Protein AF-A0A6B9Z1Z1-F1 (afdb_monomer_lite)

Foldseek 3Di:
DLPCPPPLLQADADDDLVNVCVVPNDDDLLVSLLVCQLRSNNVVSLVSCVVDDPQVLVVLVCVCPVQVLCDPVSDPDPSSNRSNVSSVSSSVVVVVVLVVVLVVLVPDPVSVVVLVVVVVCVVVPQFAWEAEPNFIWGDDVVQQWTAGPVGRVDIDHVVPFDAPPRNFWTKFKAQQVVRDTDDQDLLDQDDDPRIWIWTFGHPLQRPVPVVCVVVVHDSVVSCSNHGHDRHHYTDTGHPVPPCVVVSNVVSVVVVVVVVVVCVVPPPPDD

Radius of gyration: 24.94 Å; chains: 1; bounding box: 62×68×60 Å

Sequence (270 aa):
MDPSKQPAFKSTGTITEKELNDLYGPMFPVELVLKFAEHKNFDAARESLKTWNEHEVNQADNMLFHNNRLSPQSHNSWEAYIANMFLKVLIDEYEQHKQEKIRVRMEDPVQQQKAEELLKIRQSGKLPHIDLAGTDFTVDWRLRQMRETEQPWKNISFEDFEMDDYGDSYLCFFNTQTHELYMPPEDLMELPEDIVVLEIPNELKLDPIAVAREYGSDLSELLREYPITEDLSAKVTPLSESGLPTLIENNIKNRGDQQEYELRNPIRGR

Secondary structure (DSSP, 8-state):
--GGG-GGG-------HHHHHHHH-S--HHHHHHHHHHTT-HHHHHHHHTT--HHHHHHHHHHHHHTTTTSGGG-SSHHHHHHHHHHHHHHHHHHHHHHHHHHHHHH-HHHHHHHHHHHHHHHTTPPPEEEETTEEEEEEGGGTEEEESS-TTSEEEGGGSEEPTTSSEEEEEEETTTTEEE---TT--SPPTTEEEEEEEPHHHH-HHHHHHHHT--HHHHHHHS---S-EE-EEEEGGGSSHHHHHHHHHHHHHHHHHHHHHS-----

pLDDT: mean 90.15, std 8.6, range [42.97, 97.94]

Structure (mmCIF, N/CA/C/O backbone):
data_AF-A0A6B9Z1Z1-F1
#
_entry.id   AF-A0A6B9Z1Z1-F1
#
loop_
_atom_site.group_PDB
_atom_site.id
_atom_site.type_symbol
_atom_site.label_atom_id
_atom_site.label_alt_id
_atom_site.label_comp_id
_atom_site.label_asym_id
_atom_site.label_entity_id
_atom_site.label_seq_id
_atom_site.pdbx_PDB_ins_code
_atom_site.Cartn_x
_atom_site.Cartn_y
_atom_site.Cartn_z
_atom_site.occupancy
_atom_site.B_iso_or_equiv
_atom_site.auth_seq_id
_atom_site.auth_comp_id
_atom_site.auth_asym_id
_atom_site.auth_atom_id
_atom_site.pdbx_PDB_model_num
ATOM 1 N N . MET A 1 1 ? 20.976 -20.678 -12.778 1.00 45.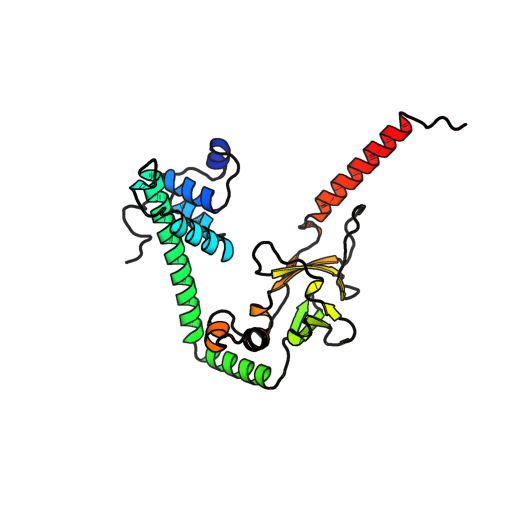12 1 MET A N 1
ATOM 2 C CA . MET A 1 1 ? 21.672 -19.593 -13.503 1.00 45.12 1 MET A CA 1
ATOM 3 C C . MET A 1 1 ? 20.848 -18.349 -13.290 1.00 45.12 1 MET A C 1
ATOM 5 O O . MET A 1 1 ? 19.650 -18.436 -13.493 1.00 45.12 1 MET A O 1
ATOM 9 N N . ASP A 1 2 ? 21.468 -17.262 -12.849 1.00 53.97 2 ASP A N 1
ATOM 10 C CA . ASP A 1 2 ? 20.833 -15.948 -12.713 1.00 53.97 2 ASP A CA 1
ATOM 11 C C . ASP A 1 2 ? 20.461 -15.441 -14.124 1.00 53.97 2 ASP A C 1
ATOM 13 O O . ASP A 1 2 ? 21.377 -15.168 -14.911 1.00 53.97 2 ASP A O 1
ATOM 17 N N . PRO A 1 3 ? 19.171 -15.417 -14.512 1.00 52.31 3 PRO A N 1
ATOM 18 C CA . PRO A 1 3 ? 18.764 -15.065 -15.874 1.00 52.31 3 PRO A CA 1
ATOM 19 C C . PRO A 1 3 ? 19.147 -13.616 -16.224 1.00 52.31 3 PRO A C 1
ATOM 21 O O . PRO A 1 3 ? 19.508 -13.323 -17.364 1.00 52.31 3 PRO A O 1
ATOM 24 N N . SER A 1 4 ? 19.228 -12.759 -15.209 1.00 49.69 4 SER A N 1
ATOM 25 C CA . SER A 1 4 ? 19.731 -11.386 -15.221 1.00 49.69 4 SER A CA 1
ATOM 26 C C . SER A 1 4 ? 21.202 -11.234 -15.633 1.00 49.69 4 SER A C 1
ATOM 28 O O . SER A 1 4 ? 21.632 -10.148 -16.021 1.00 49.69 4 SER A O 1
ATOM 30 N N . LYS A 1 5 ? 21.987 -12.319 -15.570 1.00 57.66 5 LYS A N 1
ATOM 31 C CA . LYS A 1 5 ? 23.403 -12.368 -15.978 1.00 57.66 5 LYS A CA 1
ATOM 32 C C . LYS A 1 5 ? 23.607 -12.981 -17.359 1.00 57.66 5 LYS A C 1
ATOM 34 O O . LYS A 1 5 ? 24.745 -13.271 -17.741 1.00 57.66 5 LYS A O 1
ATOM 39 N N . GLN A 1 6 ? 22.534 -13.197 -18.121 1.00 69.44 6 GLN A N 1
ATOM 40 C CA . GLN A 1 6 ? 22.674 -13.623 -19.506 1.00 69.44 6 GLN A CA 1
ATOM 41 C C . GLN A 1 6 ? 23.413 -12.540 -20.311 1.00 69.44 6 GLN A C 1
ATOM 43 O O . GLN A 1 6 ? 23.035 -11.369 -20.253 1.00 69.44 6 GLN A O 1
ATOM 48 N N . PRO A 1 7 ? 24.434 -12.902 -21.115 1.00 70.25 7 PRO A N 1
ATOM 49 C CA . PRO A 1 7 ? 25.185 -11.939 -21.926 1.00 70.25 7 PRO A CA 1
ATOM 50 C C . PRO A 1 7 ? 24.307 -11.085 -22.854 1.00 70.25 7 PRO A C 1
ATOM 52 O O . PRO A 1 7 ? 24.709 -9.990 -23.240 1.00 70.25 7 PRO A O 1
ATOM 55 N N . ALA A 1 8 ? 23.118 -11.588 -23.202 1.00 73.62 8 ALA A N 1
ATOM 56 C CA . ALA A 1 8 ? 22.135 -10.918 -24.044 1.00 73.62 8 ALA A CA 1
ATOM 57 C C . ALA A 1 8 ? 21.504 -9.663 -23.405 1.00 73.62 8 ALA A C 1
ATOM 59 O O . ALA A 1 8 ? 21.007 -8.819 -24.144 1.00 73.62 8 ALA A O 1
ATOM 60 N N . PHE A 1 9 ? 21.560 -9.508 -22.076 1.00 84.31 9 PHE A N 1
ATOM 61 C CA . PHE A 1 9 ? 20.931 -8.397 -21.340 1.00 84.31 9 PHE A CA 1
ATOM 62 C C . PHE A 1 9 ? 21.942 -7.405 -20.761 1.00 84.31 9 PHE A C 1
ATOM 64 O O . PHE A 1 9 ? 21.686 -6.729 -19.768 1.00 84.31 9 PHE A O 1
ATOM 71 N N . LYS A 1 10 ? 23.127 -7.312 -21.369 1.00 85.88 10 LYS A N 1
ATOM 72 C CA . LYS A 1 10 ? 24.113 -6.309 -20.974 1.00 85.88 10 LYS A CA 1
ATOM 73 C C . LYS A 1 10 ? 23.680 -4.929 -21.466 1.00 85.88 10 LYS A C 1
ATOM 75 O O . LYS A 1 10 ? 23.538 -4.724 -22.671 1.00 85.88 10 LYS A O 1
ATOM 80 N N . SER A 1 11 ? 23.550 -3.983 -20.541 1.00 89.31 11 SER A N 1
ATOM 81 C CA . SER A 1 11 ? 23.241 -2.591 -20.862 1.00 89.31 11 SER A CA 1
ATOM 82 C C . SER A 1 11 ? 24.318 -1.963 -21.743 1.00 89.31 11 SER A C 1
ATOM 84 O O . SER A 1 11 ? 25.516 -2.019 -21.450 1.00 89.31 11 SER A O 1
ATOM 86 N N . THR A 1 12 ? 23.877 -1.373 -22.849 1.00 91.56 12 THR A N 1
ATOM 87 C CA . THR A 1 12 ? 24.712 -0.585 -23.768 1.00 91.56 12 THR A CA 1
ATOM 88 C C . THR A 1 12 ? 24.107 0.779 -24.085 1.00 91.56 12 THR A C 1
ATOM 90 O O . THR A 1 12 ? 24.813 1.644 -24.594 1.00 91.56 12 THR A O 1
ATOM 93 N N . GLY A 1 13 ? 22.810 0.958 -23.830 1.00 89.81 13 GLY A N 1
ATOM 94 C CA . GLY A 1 13 ? 22.122 2.238 -23.943 1.00 89.81 13 GLY A CA 1
ATOM 95 C C . GLY A 1 13 ? 22.196 3.037 -22.647 1.00 89.81 13 GLY A C 1
ATOM 96 O O . GLY A 1 13 ? 22.399 2.478 -21.572 1.00 89.81 13 GLY A O 1
ATOM 97 N N . THR A 1 14 ? 22.011 4.349 -22.760 1.00 94.81 14 THR A N 1
ATOM 98 C CA . THR A 1 14 ? 22.039 5.294 -21.630 1.00 94.81 14 THR A CA 1
ATOM 99 C C . THR A 1 14 ? 20.855 6.259 -21.653 1.00 94.81 14 THR A C 1
ATOM 101 O O . THR A 1 14 ? 20.925 7.316 -21.034 1.00 94.81 14 THR A O 1
ATOM 104 N N . ILE A 1 15 ? 19.799 5.933 -22.408 1.00 95.44 15 ILE A N 1
ATOM 105 C CA . ILE A 1 15 ? 18.616 6.790 -22.527 1.00 95.44 15 ILE A CA 1
ATOM 106 C C . ILE A 1 15 ? 17.937 6.949 -21.166 1.00 95.44 15 ILE A C 1
ATOM 108 O O . ILE A 1 15 ? 17.880 5.994 -20.388 1.00 95.44 15 ILE A O 1
ATOM 112 N N . THR A 1 16 ? 17.443 8.147 -20.887 1.00 96.25 16 THR A N 1
ATOM 113 C CA . THR A 1 16 ? 16.756 8.503 -19.641 1.00 96.25 16 THR A CA 1
ATOM 114 C C . THR A 1 16 ? 15.237 8.462 -19.801 1.00 96.25 16 THR A C 1
ATOM 116 O O . THR A 1 16 ? 14.716 8.540 -20.912 1.00 96.25 16 THR A O 1
ATOM 119 N N . GLU A 1 17 ? 14.506 8.386 -18.685 1.00 94.44 17 GLU A N 1
ATOM 120 C CA . GLU A 1 17 ? 13.034 8.436 -18.690 1.00 94.44 17 GLU A CA 1
ATOM 121 C C . GLU A 1 17 ? 12.507 9.710 -19.356 1.00 94.44 17 GLU A C 1
ATOM 123 O O . GLU A 1 17 ? 11.594 9.654 -20.174 1.00 94.44 17 GLU A O 1
ATOM 128 N N . LYS A 1 18 ? 13.127 10.860 -19.065 1.00 95.62 18 LYS A N 1
ATOM 129 C CA . LYS A 1 18 ? 12.750 12.137 -19.674 1.00 95.62 18 LYS A CA 1
ATOM 130 C C . LYS A 1 18 ? 12.877 12.093 -21.196 1.00 95.62 18 LYS A C 1
ATOM 132 O O . LYS A 1 18 ? 11.954 12.495 -21.890 1.00 95.62 18 LYS A O 1
ATOM 137 N N . GLU A 1 19 ? 13.995 11.584 -21.707 1.00 96.06 19 GLU A N 1
ATOM 138 C CA . GLU A 1 19 ? 14.205 11.460 -23.153 1.00 96.06 19 GLU A CA 1
ATOM 139 C C . GLU A 1 19 ? 13.205 10.490 -23.790 1.00 96.06 19 GLU A C 1
ATOM 141 O O . GLU A 1 19 ? 12.736 10.738 -24.898 1.00 96.06 19 GLU A O 1
ATOM 146 N N . LEU A 1 20 ? 12.838 9.406 -23.098 1.00 96.00 20 LEU A N 1
ATOM 147 C CA . LEU A 1 20 ? 11.783 8.509 -23.568 1.00 96.00 20 LEU A CA 1
ATOM 148 C C . LEU A 1 20 ? 10.419 9.208 -23.602 1.00 96.00 20 LEU A C 1
ATOM 150 O O . LEU A 1 20 ? 9.719 9.095 -24.605 1.00 96.00 20 LEU A O 1
ATOM 154 N N . ASN A 1 21 ? 10.065 9.962 -22.562 1.00 94.94 21 ASN A N 1
ATOM 155 C CA . ASN A 1 21 ? 8.815 10.721 -22.517 1.00 94.94 21 ASN A CA 1
ATOM 156 C C . ASN A 1 21 ? 8.766 11.809 -23.602 1.00 94.94 21 ASN A C 1
ATOM 158 O O . ASN A 1 21 ? 7.725 12.009 -24.223 1.00 94.94 21 ASN A O 1
ATOM 162 N N . ASP A 1 22 ? 9.892 12.465 -23.894 1.00 95.88 22 ASP A N 1
ATOM 163 C CA . ASP A 1 22 ? 9.996 13.440 -24.985 1.00 95.88 22 ASP A CA 1
ATOM 164 C C . ASP A 1 22 ? 9.810 12.778 -26.371 1.00 95.88 22 ASP A C 1
ATOM 166 O O . ASP A 1 22 ? 9.279 13.402 -27.293 1.00 95.88 22 ASP A O 1
ATOM 170 N N . LEU A 1 23 ? 10.227 11.515 -26.536 1.00 95.94 23 LEU A N 1
ATOM 171 C CA . LEU A 1 23 ? 10.140 10.773 -27.802 1.00 95.94 23 LEU A CA 1
ATOM 172 C C . LEU A 1 23 ? 8.795 10.071 -28.026 1.00 95.94 23 LEU A C 1
ATOM 174 O O . LEU A 1 23 ? 8.333 9.993 -29.166 1.00 95.94 23 LEU A O 1
ATOM 178 N N . TYR A 1 24 ? 8.199 9.520 -26.970 1.00 94.94 24 TYR A N 1
ATOM 179 C CA . TYR A 1 24 ? 7.037 8.628 -27.057 1.00 94.94 24 TYR A CA 1
ATOM 180 C C . TYR A 1 24 ? 5.792 9.171 -26.348 1.00 94.94 24 TYR A C 1
ATOM 182 O O . TYR A 1 24 ? 4.712 8.609 -26.514 1.00 94.94 24 TYR A O 1
ATOM 190 N N . GLY A 1 25 ? 5.918 10.284 -25.622 1.00 94.62 25 GLY A N 1
ATOM 191 C CA . GLY A 1 25 ? 4.882 10.793 -24.732 1.00 94.62 25 GLY A CA 1
ATOM 192 C C . GLY A 1 25 ? 4.911 10.117 -23.356 1.00 94.62 25 GLY A C 1
ATOM 193 O O . GLY A 1 25 ? 5.754 9.254 -23.110 1.00 94.62 25 GLY A O 1
ATOM 194 N N . PRO A 1 26 ? 4.007 10.517 -22.444 1.00 91.50 26 PRO A N 1
ATOM 195 C CA . PRO A 1 26 ? 3.861 9.862 -21.150 1.00 91.50 26 PRO A CA 1
ATOM 196 C C . PRO A 1 26 ? 3.453 8.399 -21.344 1.00 91.50 26 PRO A C 1
ATOM 198 O O . PRO A 1 26 ? 2.588 8.095 -22.166 1.00 91.50 26 PRO A O 1
ATOM 201 N N . MET A 1 27 ? 4.079 7.509 -20.582 1.00 92.81 27 MET A N 1
ATOM 202 C CA . MET A 1 27 ? 3.921 6.060 -20.704 1.00 92.81 27 MET A CA 1
ATOM 203 C C . MET A 1 27 ? 3.495 5.440 -19.382 1.00 92.81 27 MET A C 1
ATOM 205 O O . MET A 1 27 ? 3.828 5.946 -18.309 1.00 92.81 27 MET A O 1
ATOM 209 N N . PHE A 1 28 ? 2.811 4.302 -19.464 1.00 89.81 28 PHE A N 1
ATOM 210 C CA . PHE A 1 28 ? 2.551 3.478 -18.289 1.00 89.81 28 PHE A CA 1
ATOM 211 C C . PHE A 1 28 ? 3.835 2.775 -17.812 1.00 89.81 28 PHE A C 1
ATOM 213 O O . PHE A 1 28 ? 4.754 2.560 -18.611 1.00 89.81 28 PHE A O 1
ATOM 220 N N . PRO A 1 29 ? 3.906 2.341 -16.540 1.00 92.00 29 PRO A N 1
ATOM 221 C CA . PRO A 1 29 ? 5.103 1.710 -15.978 1.00 92.00 29 PRO A CA 1
ATOM 222 C C . PRO A 1 29 ? 5.641 0.541 -16.820 1.00 92.00 29 PRO A C 1
ATOM 224 O O . PRO A 1 29 ? 6.833 0.493 -17.133 1.00 92.00 29 PRO A O 1
ATOM 227 N N . VAL A 1 30 ? 4.763 -0.360 -17.282 1.00 93.00 30 VAL A N 1
ATOM 228 C CA . VAL A 1 30 ? 5.144 -1.501 -18.139 1.00 93.00 30 VAL A CA 1
ATOM 229 C C . VAL A 1 30 ? 5.750 -1.075 -19.474 1.00 93.00 30 VAL A C 1
ATOM 231 O O . VAL A 1 30 ? 6.722 -1.671 -19.942 1.00 93.00 30 VAL A O 1
ATOM 234 N N . GLU A 1 31 ? 5.213 -0.021 -20.082 1.00 93.00 31 GLU A N 1
ATOM 235 C CA . GLU A 1 31 ? 5.712 0.514 -21.345 1.00 93.00 31 GLU A CA 1
ATOM 236 C C . GLU A 1 31 ? 7.086 1.150 -21.151 1.00 93.00 31 GLU A C 1
ATOM 238 O O . GLU A 1 31 ? 7.980 0.924 -21.967 1.00 93.00 31 GLU A O 1
ATOM 243 N N . LEU A 1 32 ? 7.286 1.866 -20.043 1.00 94.81 32 LEU A N 1
ATOM 244 C CA . LEU A 1 32 ? 8.562 2.483 -19.706 1.00 94.81 32 LEU A CA 1
ATOM 245 C C . LEU A 1 32 ? 9.682 1.438 -19.573 1.00 94.81 32 LEU A C 1
ATOM 247 O O . LEU A 1 32 ? 10.737 1.582 -20.198 1.00 94.81 32 LEU A O 1
ATOM 251 N N . VAL A 1 33 ? 9.439 0.342 -18.843 1.00 95.81 33 VAL A N 1
ATOM 252 C CA . VAL A 1 33 ? 10.401 -0.772 -18.711 1.00 95.81 33 VAL A CA 1
ATOM 253 C C . VAL A 1 33 ? 10.725 -1.389 -20.073 1.00 95.81 33 VAL A C 1
ATOM 255 O O . VAL A 1 33 ? 11.899 -1.592 -20.402 1.00 95.81 33 VAL A O 1
ATOM 258 N N . LEU A 1 34 ? 9.705 -1.644 -20.901 1.00 94.88 34 LEU A N 1
ATOM 259 C CA . LEU A 1 34 ? 9.903 -2.178 -22.249 1.00 94.88 34 LEU A CA 1
ATOM 260 C C . LEU A 1 34 ? 10.719 -1.221 -23.125 1.00 94.88 34 LEU A C 1
ATOM 262 O O . LEU A 1 34 ? 11.621 -1.671 -23.831 1.00 94.88 34 LEU A O 1
ATOM 266 N N . LYS A 1 35 ? 10.467 0.091 -23.062 1.00 95.94 35 LYS A N 1
ATOM 267 C CA . LYS A 1 35 ? 11.207 1.081 -23.856 1.00 95.94 35 LYS A CA 1
ATOM 268 C C . LYS A 1 35 ? 12.652 1.229 -23.422 1.00 95.94 35 LYS A C 1
ATOM 270 O O . LYS A 1 35 ? 13.528 1.268 -24.287 1.00 95.94 35 LYS A O 1
ATOM 275 N N . PHE A 1 36 ? 12.942 1.211 -22.126 1.00 96.75 36 PHE A N 1
ATOM 276 C CA . PHE A 1 36 ? 14.327 1.131 -21.671 1.00 96.75 36 PHE A CA 1
ATOM 277 C C . PHE A 1 36 ? 15.047 -0.097 -22.248 1.00 96.75 36 PHE A C 1
ATOM 279 O O . PHE A 1 36 ? 16.158 0.028 -22.771 1.00 96.75 36 PHE A O 1
ATOM 286 N N . ALA A 1 37 ? 14.400 -1.265 -22.225 1.00 94.75 37 ALA A N 1
ATOM 287 C CA . ALA A 1 37 ? 14.973 -2.501 -22.750 1.00 94.75 37 ALA A CA 1
ATOM 288 C C . ALA A 1 37 ? 15.131 -2.496 -24.287 1.00 94.75 37 ALA A C 1
ATOM 290 O O . ALA A 1 37 ? 16.170 -2.931 -24.788 1.00 94.75 37 ALA A O 1
ATOM 291 N N . GLU A 1 38 ? 14.174 -1.947 -25.045 1.00 94.31 38 GLU A N 1
ATOM 292 C CA . GLU A 1 38 ? 14.282 -1.761 -26.506 1.00 94.31 38 GLU A CA 1
ATOM 293 C C . GLU A 1 38 ? 15.490 -0.884 -26.880 1.00 94.31 38 GLU A C 1
ATOM 295 O O . GLU A 1 38 ? 16.206 -1.171 -27.843 1.00 94.31 38 GLU A O 1
ATOM 300 N N . HIS A 1 39 ? 15.772 0.142 -26.072 1.00 95.12 39 HIS A N 1
ATOM 301 C CA . HIS A 1 39 ? 16.953 1.005 -26.200 1.00 95.12 39 HIS A CA 1
ATOM 302 C C . HIS A 1 39 ? 18.222 0.414 -25.563 1.00 95.12 39 HIS A C 1
ATOM 304 O O . HIS A 1 39 ? 19.243 1.096 -25.452 1.00 95.12 39 HIS A O 1
ATOM 310 N N . LYS A 1 40 ? 18.197 -0.868 -25.174 1.00 94.25 40 LYS A N 1
ATOM 311 C CA . LYS A 1 40 ? 19.316 -1.611 -24.564 1.00 94.25 40 LYS A CA 1
ATOM 312 C C . LYS A 1 40 ? 19.835 -0.984 -23.267 1.00 94.25 40 LYS A C 1
ATOM 314 O O . LYS A 1 40 ? 21.011 -1.155 -22.934 1.00 94.25 40 LYS A O 1
ATOM 319 N N . ASN A 1 41 ? 18.992 -0.249 -22.548 1.00 95.62 41 ASN A N 1
ATOM 320 C CA . ASN A 1 41 ? 19.260 0.245 -21.201 1.00 95.62 41 ASN A CA 1
ATOM 321 C C . ASN A 1 41 ? 18.568 -0.671 -20.173 1.00 95.62 41 ASN A C 1
ATOM 323 O O . ASN A 1 41 ? 17.585 -0.303 -19.534 1.00 95.62 41 ASN A O 1
ATOM 327 N N . PHE A 1 42 ? 19.057 -1.907 -20.060 1.00 94.31 42 PHE A N 1
ATOM 328 C CA . PHE A 1 42 ? 18.469 -2.939 -19.199 1.00 94.31 42 PHE A CA 1
ATOM 329 C C . PHE A 1 42 ? 18.612 -2.623 -17.700 1.00 94.31 42 PHE A C 1
ATOM 331 O O . PHE A 1 42 ? 17.801 -3.078 -16.894 1.00 94.31 42 PHE A O 1
ATOM 338 N N . ASP A 1 43 ? 19.606 -1.815 -17.327 1.00 94.00 43 ASP A N 1
ATOM 339 C CA . ASP A 1 43 ? 19.831 -1.379 -15.949 1.00 94.00 43 ASP A CA 1
ATOM 340 C C . ASP A 1 43 ? 18.712 -0.422 -15.524 1.00 94.00 43 ASP A C 1
ATOM 342 O O . ASP A 1 43 ? 18.068 -0.655 -14.505 1.00 94.00 43 ASP A O 1
ATOM 346 N N . ALA A 1 44 ? 18.400 0.590 -16.345 1.00 94.62 44 ALA A N 1
ATOM 347 C CA . ALA A 1 44 ? 17.283 1.498 -16.077 1.00 94.62 44 ALA A CA 1
ATOM 348 C C . ALA A 1 44 ? 15.928 0.774 -16.089 1.00 94.62 44 ALA A C 1
ATOM 350 O O . ALA A 1 44 ? 15.092 1.033 -15.228 1.00 94.62 44 ALA A O 1
ATOM 351 N N . ALA A 1 45 ? 15.735 -0.182 -17.006 1.00 95.06 45 ALA A N 1
ATOM 352 C CA . ALA A 1 45 ? 14.546 -1.034 -17.023 1.00 95.06 45 ALA A CA 1
ATOM 353 C C . ALA A 1 45 ? 14.373 -1.798 -15.695 1.00 95.06 45 ALA A C 1
ATOM 355 O O . ALA A 1 45 ? 13.280 -1.835 -15.135 1.00 95.06 45 ALA A O 1
ATOM 356 N N . ARG A 1 46 ? 15.461 -2.369 -15.158 1.00 94.25 46 ARG A N 1
ATOM 357 C CA . ARG A 1 46 ? 15.438 -3.077 -13.873 1.00 94.25 46 ARG A CA 1
ATOM 358 C C . ARG A 1 46 ? 15.160 -2.140 -12.703 1.00 94.25 46 ARG A C 1
ATOM 360 O O . ARG A 1 46 ? 14.367 -2.495 -11.839 1.00 94.25 46 ARG A O 1
ATOM 367 N N . GLU A 1 47 ? 15.806 -0.976 -12.653 1.00 93.75 47 GLU A N 1
ATOM 368 C CA . GLU A 1 47 ? 15.549 0.004 -11.589 1.00 93.75 47 GLU A CA 1
ATOM 369 C C . GLU A 1 47 ? 14.101 0.506 -11.622 1.00 93.75 47 GLU A C 1
ATOM 371 O O . GLU A 1 47 ? 13.491 0.632 -10.566 1.00 93.75 47 GLU A O 1
ATOM 376 N N . SER A 1 48 ? 13.527 0.705 -12.812 1.00 93.62 48 SER A N 1
ATOM 377 C CA . SER A 1 48 ? 12.118 1.079 -12.963 1.00 93.62 48 SER A CA 1
ATOM 378 C C . SER A 1 48 ? 11.174 -0.007 -12.437 1.00 93.62 48 SER A C 1
ATOM 380 O O . SER A 1 48 ? 10.238 0.315 -11.717 1.00 93.62 48 SER A O 1
ATOM 382 N N . LEU A 1 49 ? 11.442 -1.294 -12.686 1.00 94.00 49 LEU A N 1
ATOM 383 C CA . LEU A 1 49 ? 10.598 -2.370 -12.147 1.00 94.00 49 LEU A CA 1
ATOM 384 C C . LEU A 1 49 ? 10.646 -2.463 -10.612 1.00 94.00 49 LEU A C 1
ATOM 386 O O . LEU A 1 49 ? 9.680 -2.889 -9.992 1.00 94.00 49 LEU A O 1
ATOM 390 N N . LYS A 1 50 ? 11.737 -2.043 -9.958 1.00 91.88 50 LYS A N 1
ATOM 391 C CA . LYS A 1 50 ? 11.812 -2.059 -8.483 1.00 91.88 50 LYS A CA 1
ATOM 392 C C . LYS A 1 50 ? 10.829 -1.107 -7.811 1.00 91.88 50 LYS A C 1
ATOM 394 O O . LYS A 1 50 ? 10.601 -1.252 -6.612 1.00 91.88 50 LYS A O 1
ATOM 399 N N . THR A 1 51 ? 10.303 -0.123 -8.538 1.00 90.62 51 THR A N 1
ATOM 400 C CA . THR A 1 51 ? 9.288 0.789 -8.003 1.00 90.62 51 THR A CA 1
ATOM 401 C C . THR A 1 51 ? 7.882 0.220 -8.124 1.00 90.62 51 THR A C 1
ATOM 403 O O . THR A 1 51 ? 6.955 0.855 -7.635 1.00 90.62 51 THR A O 1
ATOM 406 N N . TRP A 1 52 ? 7.717 -0.935 -8.778 1.00 91.00 52 TRP A N 1
ATOM 407 C CA . TRP A 1 52 ? 6.408 -1.520 -9.011 1.00 91.00 52 TRP A CA 1
ATOM 408 C C . TRP A 1 52 ? 5.847 -2.200 -7.765 1.00 91.00 52 TRP A C 1
ATOM 410 O O . TRP A 1 52 ? 6.575 -2.829 -6.987 1.00 91.00 52 TRP A O 1
ATOM 420 N N . ASN A 1 53 ? 4.531 -2.119 -7.619 1.00 87.50 53 ASN A N 1
ATOM 421 C CA . ASN A 1 53 ? 3.764 -2.922 -6.681 1.00 87.50 53 ASN A CA 1
ATOM 422 C C . ASN A 1 53 ? 3.423 -4.308 -7.273 1.00 87.50 53 ASN A C 1
ATOM 424 O O . ASN A 1 53 ? 3.710 -4.619 -8.431 1.00 87.50 53 ASN A O 1
ATOM 428 N N . GLU A 1 54 ? 2.834 -5.177 -6.450 1.00 86.62 54 GLU A N 1
ATOM 429 C CA . GLU A 1 54 ? 2.483 -6.545 -6.853 1.00 86.62 54 GLU A CA 1
ATOM 430 C C . GLU A 1 54 ? 1.456 -6.572 -7.995 1.00 86.62 54 GLU A C 1
ATOM 432 O O . GLU A 1 54 ? 1.548 -7.395 -8.908 1.00 86.62 54 GLU A O 1
ATOM 437 N N . HIS A 1 55 ? 0.507 -5.639 -7.989 1.00 85.50 55 HIS A N 1
ATOM 438 C CA . HIS A 1 55 ? -0.505 -5.532 -9.027 1.00 85.50 55 HIS A CA 1
ATOM 439 C C . HIS A 1 55 ? 0.099 -5.215 -10.403 1.00 85.50 55 HIS A C 1
ATOM 441 O O . HIS A 1 55 ? -0.248 -5.861 -11.391 1.00 85.50 55 HIS A O 1
ATOM 447 N N . GLU A 1 56 ? 1.027 -4.262 -10.482 1.00 90.75 56 GLU A N 1
ATOM 448 C CA . GLU A 1 56 ? 1.721 -3.892 -11.721 1.00 90.75 56 GLU A CA 1
ATOM 449 C C . GLU A 1 56 ? 2.526 -5.069 -12.291 1.00 90.75 56 GLU A C 1
ATOM 451 O O . GLU A 1 56 ? 2.473 -5.339 -13.495 1.00 90.75 56 GLU A O 1
ATOM 456 N N . VAL A 1 57 ? 3.210 -5.827 -11.424 1.00 92.56 57 VAL A N 1
ATOM 457 C CA . VAL A 1 57 ? 3.924 -7.054 -11.816 1.00 92.56 57 VAL A CA 1
ATOM 458 C C . VAL A 1 57 ? 2.948 -8.092 -12.377 1.00 92.56 57 VAL A C 1
ATOM 460 O O . VAL A 1 57 ? 3.175 -8.622 -13.469 1.00 92.56 57 VAL A O 1
ATOM 463 N N . ASN A 1 58 ? 1.826 -8.329 -11.692 1.00 89.19 58 ASN A N 1
ATOM 464 C CA . ASN A 1 58 ? 0.796 -9.277 -12.123 1.00 89.19 58 ASN A CA 1
ATOM 465 C C . ASN A 1 58 ? 0.135 -8.865 -13.448 1.00 89.19 58 ASN A C 1
ATOM 467 O O . ASN A 1 58 ? -0.102 -9.709 -14.317 1.00 89.19 58 ASN A O 1
ATOM 471 N N . GLN A 1 59 ? -0.154 -7.575 -13.646 1.00 89.12 59 GLN A N 1
ATOM 472 C CA . GLN A 1 59 ? -0.668 -7.069 -14.920 1.00 89.12 59 GLN A CA 1
ATOM 473 C C . GLN A 1 59 ? 0.330 -7.300 -16.058 1.00 89.12 59 GLN A C 1
ATOM 475 O O . GLN A 1 59 ? -0.061 -7.750 -17.139 1.00 89.12 59 GLN A O 1
ATOM 480 N N . ALA A 1 60 ? 1.614 -7.017 -15.828 1.00 92.50 60 ALA A N 1
ATOM 481 C CA . ALA A 1 60 ? 2.652 -7.213 -16.829 1.00 92.50 60 ALA A CA 1
ATOM 482 C C . ALA A 1 60 ? 2.832 -8.694 -17.193 1.00 92.50 60 ALA A C 1
ATOM 484 O O . ALA A 1 60 ? 2.934 -9.018 -18.379 1.00 92.50 60 ALA A O 1
ATOM 485 N N . ASP A 1 61 ? 2.804 -9.601 -16.214 1.00 91.75 61 ASP A N 1
ATOM 486 C CA . ASP A 1 61 ? 2.884 -11.043 -16.469 1.00 91.75 61 ASP A CA 1
ATOM 487 C C . ASP A 1 61 ? 1.667 -11.518 -17.278 1.00 91.75 61 ASP A C 1
ATOM 489 O O . ASP A 1 61 ? 1.807 -12.136 -18.339 1.00 91.75 61 ASP A O 1
ATOM 493 N N . ASN A 1 62 ? 0.460 -11.106 -16.875 1.00 88.12 62 ASN A N 1
ATOM 494 C CA . ASN A 1 62 ? -0.767 -11.383 -17.621 1.00 88.12 62 ASN A CA 1
ATOM 495 C C . ASN A 1 62 ? -0.709 -10.851 -19.059 1.00 88.12 62 ASN A C 1
ATOM 497 O O . ASN A 1 62 ? -1.105 -11.561 -19.989 1.00 88.12 62 ASN A O 1
ATOM 501 N N . MET A 1 63 ? -0.191 -9.637 -19.263 1.00 88.69 63 MET A N 1
ATOM 502 C CA . MET A 1 63 ? 0.002 -9.042 -20.586 1.00 88.69 63 MET A CA 1
ATOM 503 C C . MET A 1 63 ? 0.948 -9.887 -21.450 1.00 88.69 63 MET A C 1
ATOM 505 O O . MET A 1 63 ? 0.685 -10.046 -22.648 1.00 88.69 63 MET A O 1
ATOM 509 N N . LEU A 1 64 ? 2.032 -10.421 -20.879 1.00 87.69 64 LEU A N 1
ATOM 510 C CA . LEU A 1 64 ? 2.980 -11.275 -21.598 1.00 87.69 64 LEU A CA 1
ATOM 511 C C . LEU A 1 64 ? 2.337 -12.599 -22.030 1.00 87.69 64 LEU A C 1
ATOM 513 O O . LEU A 1 64 ? 2.486 -13.001 -23.192 1.00 87.69 64 LEU A O 1
ATOM 517 N N . PHE A 1 65 ? 1.591 -13.241 -21.127 1.00 81.38 65 PHE A N 1
ATOM 518 C CA . PHE A 1 65 ? 0.935 -14.526 -21.374 1.00 81.38 65 PHE A CA 1
ATOM 519 C C . PHE A 1 65 ? -0.224 -14.427 -22.372 1.00 81.38 65 PHE A C 1
ATOM 521 O O . PHE A 1 65 ? -0.242 -15.149 -23.370 1.00 81.38 65 PHE A O 1
ATOM 528 N N . HIS A 1 66 ? -1.174 -13.515 -22.154 1.00 76.94 66 HIS A N 1
ATOM 529 C CA . HIS A 1 66 ? -2.409 -13.462 -22.948 1.00 76.94 66 HIS A CA 1
ATOM 530 C C . HIS A 1 66 ? -2.188 -12.966 -24.380 1.00 76.94 66 HIS A C 1
ATOM 532 O O . HIS A 1 66 ? -2.916 -13.356 -25.290 1.00 76.94 66 HIS A O 1
ATOM 538 N N . ASN A 1 67 ? -1.155 -12.153 -24.608 1.00 75.00 67 ASN A N 1
ATOM 539 C CA . ASN A 1 67 ? -0.855 -11.615 -25.935 1.00 75.00 67 ASN A CA 1
ATOM 540 C C . ASN A 1 67 ? 0.172 -12.451 -26.715 1.00 75.00 67 ASN A C 1
ATOM 542 O O . ASN A 1 67 ? 0.626 -12.017 -27.774 1.00 75.00 67 ASN A O 1
ATOM 546 N N . ASN A 1 68 ? 0.575 -13.621 -26.197 1.00 75.44 68 ASN A N 1
ATOM 547 C CA . ASN A 1 68 ? 1.628 -14.461 -26.777 1.00 75.44 68 ASN A CA 1
ATOM 548 C C . ASN A 1 68 ? 2.901 -13.649 -27.118 1.00 75.44 68 ASN A C 1
ATOM 550 O O . ASN A 1 68 ? 3.529 -13.834 -28.167 1.00 75.44 68 ASN A O 1
ATOM 554 N N . ARG A 1 69 ? 3.267 -12.706 -26.237 1.00 76.25 69 ARG A N 1
ATOM 555 C CA . ARG A 1 69 ? 4.387 -11.760 -26.417 1.00 76.25 69 ARG A CA 1
ATOM 556 C C . ARG A 1 69 ? 5.752 -12.363 -26.087 1.00 76.25 69 ARG A C 1
ATOM 558 O O . ARG A 1 69 ? 6.762 -11.674 -26.096 1.00 76.25 69 ARG A O 1
ATOM 565 N N . LEU A 1 70 ? 5.806 -13.668 -25.857 1.00 79.00 70 LEU A N 1
ATOM 566 C CA . LEU A 1 70 ? 7.056 -14.421 -25.745 1.00 79.00 70 LEU A CA 1
ATOM 567 C C . LEU A 1 70 ? 7.390 -15.178 -27.039 1.00 79.00 70 LEU A C 1
ATOM 569 O O . LEU A 1 70 ? 8.384 -15.892 -27.113 1.00 79.00 70 LEU A O 1
ATOM 573 N N . SER A 1 71 ? 6.571 -15.012 -28.079 1.00 80.06 71 SER A N 1
ATOM 574 C CA . SER A 1 71 ? 6.818 -15.559 -29.408 1.00 80.06 71 SER A CA 1
ATOM 575 C C . SER A 1 71 ? 7.545 -14.531 -30.292 1.00 80.06 71 SER A C 1
ATOM 577 O O . SER A 1 71 ? 7.051 -13.407 -30.448 1.00 80.06 71 SER A O 1
ATOM 579 N N . PRO A 1 72 ? 8.681 -14.883 -30.931 1.00 78.69 72 PRO A N 1
ATOM 580 C CA . PRO A 1 72 ? 9.367 -13.991 -31.868 1.00 78.69 72 PRO A CA 1
ATOM 581 C C . PRO A 1 72 ? 8.465 -13.505 -33.008 1.00 78.69 72 PRO A C 1
ATOM 583 O O . PRO A 1 72 ? 8.603 -12.374 -33.462 1.00 78.69 72 PRO A O 1
ATOM 586 N N . GLN A 1 73 ? 7.516 -14.337 -33.455 1.00 80.81 73 GLN A N 1
ATOM 587 C CA . GLN A 1 73 ? 6.600 -14.009 -34.554 1.00 80.81 73 GLN A CA 1
ATOM 588 C C . GLN A 1 73 ? 5.564 -12.937 -34.183 1.00 80.81 73 GLN A C 1
ATOM 590 O O . GLN A 1 73 ? 4.938 -12.369 -35.074 1.00 80.81 73 GLN A O 1
ATOM 595 N N . SER A 1 74 ? 5.385 -12.650 -32.892 1.00 78.12 74 SER A N 1
ATOM 596 C CA . SER A 1 74 ? 4.430 -11.654 -32.395 1.00 78.12 74 SER A CA 1
ATOM 597 C C . SER A 1 74 ? 4.984 -10.220 -32.392 1.00 78.12 74 SER A C 1
ATOM 599 O O . SER A 1 74 ? 4.300 -9.314 -31.919 1.00 78.12 74 SER A O 1
ATOM 601 N N . HIS A 1 75 ? 6.212 -9.992 -32.882 1.00 80.56 75 HIS A N 1
ATOM 602 C CA . HIS A 1 75 ? 6.902 -8.702 -32.775 1.00 80.56 75 HIS A CA 1
ATOM 603 C C . HIS A 1 75 ? 7.340 -8.154 -34.131 1.00 80.56 75 HIS A C 1
ATOM 605 O O . HIS A 1 75 ? 7.810 -8.881 -35.003 1.00 80.56 75 HIS A O 1
ATOM 611 N N . ASN A 1 76 ? 7.256 -6.830 -34.264 1.00 84.12 76 ASN A N 1
ATOM 612 C CA . ASN A 1 76 ? 7.682 -6.106 -35.463 1.00 84.12 76 ASN A CA 1
ATOM 613 C C . ASN A 1 76 ? 9.201 -5.848 -35.506 1.00 84.12 76 ASN A C 1
ATOM 615 O O . ASN A 1 76 ? 9.717 -5.423 -36.538 1.00 84.12 76 ASN A O 1
ATOM 619 N N . SER A 1 77 ? 9.919 -6.081 -34.402 1.00 87.94 77 SER A N 1
ATOM 620 C CA . SER A 1 77 ? 11.377 -5.957 -34.321 1.00 87.94 77 SER A CA 1
ATOM 621 C C . SER A 1 77 ? 11.975 -6.970 -33.347 1.00 87.94 77 SER A C 1
ATOM 623 O O . SER A 1 77 ? 11.308 -7.459 -32.429 1.00 87.94 77 SER A O 1
ATOM 625 N N . TRP A 1 78 ? 13.259 -7.275 -33.545 1.00 86.12 78 TRP A N 1
ATOM 626 C CA . TRP A 1 78 ? 14.009 -8.142 -32.641 1.00 86.12 78 TRP A CA 1
ATOM 627 C C . TRP A 1 78 ? 14.202 -7.483 -31.272 1.00 86.12 78 TRP A C 1
ATOM 629 O O . TRP A 1 78 ? 14.103 -8.149 -30.248 1.00 86.12 78 TRP A O 1
ATOM 639 N N . GLU A 1 79 ? 14.407 -6.168 -31.241 1.00 88.00 79 GLU A N 1
ATOM 640 C CA . GLU A 1 79 ? 14.547 -5.375 -30.020 1.00 88.00 79 GLU A CA 1
ATOM 641 C C . GLU A 1 79 ? 13.292 -5.457 -29.145 1.00 88.00 79 GLU A C 1
ATOM 643 O O . GLU A 1 79 ? 13.409 -5.694 -27.946 1.00 88.00 79 GLU A O 1
ATOM 648 N N . ALA A 1 80 ? 12.099 -5.347 -29.740 1.00 87.56 80 ALA A N 1
ATOM 649 C CA . ALA A 1 80 ? 10.839 -5.471 -29.009 1.00 87.56 80 ALA A CA 1
ATOM 650 C C . ALA A 1 80 ? 10.652 -6.885 -28.438 1.00 87.56 80 ALA A C 1
ATOM 652 O O . ALA A 1 80 ? 10.210 -7.046 -27.301 1.00 87.56 80 ALA A O 1
ATOM 653 N N . TYR A 1 81 ? 11.030 -7.918 -29.195 1.00 89.06 81 TYR A N 1
ATOM 654 C CA . TYR A 1 81 ? 11.017 -9.292 -28.693 1.00 89.06 81 TYR A CA 1
ATOM 655 C C . TYR A 1 81 ? 11.981 -9.476 -27.508 1.00 89.06 81 TYR A C 1
ATOM 657 O O . TYR A 1 81 ? 11.590 -10.005 -26.468 1.00 89.06 81 TYR A O 1
ATOM 665 N N . ILE A 1 82 ? 13.221 -8.990 -27.626 1.00 89.06 82 ILE A N 1
ATOM 666 C CA . ILE A 1 82 ? 14.215 -9.050 -26.544 1.00 89.06 82 ILE A CA 1
ATOM 667 C C . ILE A 1 82 ? 13.744 -8.277 -25.307 1.00 89.06 82 ILE A C 1
ATOM 669 O O . ILE A 1 82 ? 13.940 -8.761 -24.195 1.00 89.06 82 ILE A O 1
ATOM 673 N N . ALA A 1 83 ? 13.086 -7.130 -25.480 1.00 91.88 83 ALA A N 1
ATOM 674 C CA . ALA A 1 83 ? 12.517 -6.361 -24.378 1.00 91.88 83 ALA A CA 1
ATOM 675 C C . ALA A 1 83 ? 11.439 -7.145 -23.611 1.00 91.88 83 ALA A C 1
ATOM 677 O O . ALA A 1 83 ? 11.484 -7.190 -22.384 1.00 91.88 83 ALA A O 1
ATOM 678 N N . ASN A 1 84 ? 10.523 -7.829 -24.308 1.00 91.75 84 ASN A N 1
ATOM 679 C CA . ASN A 1 84 ? 9.504 -8.667 -23.660 1.00 91.75 84 ASN A CA 1
ATOM 680 C C . ASN A 1 84 ? 10.124 -9.888 -22.960 1.00 91.75 84 ASN A C 1
ATOM 682 O O . ASN A 1 84 ? 9.732 -10.224 -21.843 1.00 91.75 84 ASN A O 1
ATOM 686 N N . MET A 1 85 ? 11.137 -10.516 -23.567 1.00 90.81 85 MET A N 1
ATOM 687 C CA . MET A 1 85 ? 11.894 -11.597 -22.923 1.00 90.81 85 MET A CA 1
ATOM 688 C C . MET A 1 85 ? 12.617 -11.121 -21.659 1.00 90.81 85 MET A C 1
ATOM 690 O O . MET A 1 85 ? 12.645 -11.838 -20.661 1.00 90.81 85 MET A O 1
ATOM 694 N N . PHE A 1 86 ? 13.186 -9.914 -21.685 1.00 92.94 86 PHE A N 1
ATOM 695 C CA . PHE A 1 86 ? 13.828 -9.322 -20.517 1.00 92.94 86 PHE A CA 1
ATOM 696 C C . PHE A 1 86 ? 12.818 -8.984 -19.416 1.00 92.94 86 PHE A C 1
ATOM 698 O O . PHE A 1 86 ? 13.063 -9.307 -18.258 1.00 92.94 86 PHE A O 1
ATOM 705 N N . LEU A 1 87 ? 11.659 -8.417 -19.766 1.00 93.88 87 LEU A N 1
ATOM 706 C CA . LEU A 1 87 ? 10.578 -8.180 -18.807 1.00 93.88 87 LEU A CA 1
ATOM 707 C C . LEU A 1 87 ? 10.144 -9.486 -18.126 1.00 93.88 87 LEU A C 1
ATOM 709 O O . LEU A 1 87 ? 10.012 -9.510 -16.906 1.00 93.88 87 LEU A O 1
ATOM 713 N N . LYS A 1 88 ? 10.006 -10.590 -18.879 1.00 92.81 88 LYS A N 1
ATOM 714 C CA . LYS A 1 88 ? 9.684 -11.897 -18.285 1.00 92.81 88 LYS A CA 1
ATOM 715 C C . LYS A 1 88 ? 10.738 -12.350 -17.275 1.00 92.81 88 LYS A C 1
ATOM 717 O O . LYS A 1 88 ? 10.393 -12.815 -16.196 1.00 92.81 88 LYS A O 1
ATOM 722 N N . VAL A 1 89 ? 12.015 -12.170 -17.606 1.00 92.56 89 VAL A N 1
ATOM 723 C CA . VAL A 1 89 ? 13.127 -12.465 -16.695 1.00 92.56 89 VAL A CA 1
ATOM 724 C C . VAL A 1 89 ? 13.027 -11.654 -15.400 1.00 92.56 89 VAL A C 1
ATOM 726 O O . VAL A 1 89 ? 13.180 -12.225 -14.324 1.00 92.56 89 VAL A O 1
ATOM 729 N N . LEU A 1 90 ? 12.725 -10.356 -15.486 1.00 93.38 90 LEU A N 1
ATOM 730 C CA . LEU A 1 90 ? 12.574 -9.513 -14.299 1.00 93.38 90 LEU A CA 1
ATOM 731 C C . LEU A 1 90 ? 11.384 -9.930 -13.424 1.00 93.38 90 LEU A C 1
ATOM 733 O O . LEU A 1 90 ? 11.502 -9.931 -12.202 1.00 93.38 90 LEU A O 1
ATOM 737 N N . ILE A 1 91 ? 10.260 -10.305 -14.037 1.00 93.69 91 ILE A N 1
ATOM 738 C CA . ILE A 1 91 ? 9.084 -10.813 -13.315 1.00 93.69 91 ILE A CA 1
ATOM 739 C C . ILE A 1 91 ? 9.424 -12.129 -12.604 1.00 93.69 91 ILE A C 1
ATOM 741 O O . ILE A 1 91 ? 9.138 -12.286 -11.420 1.00 93.69 91 ILE A O 1
ATOM 745 N N . ASP A 1 92 ? 10.105 -13.055 -13.283 1.00 91.44 92 ASP A N 1
ATOM 746 C CA . ASP A 1 92 ? 10.521 -14.321 -12.672 1.00 91.44 92 ASP A CA 1
ATOM 747 C C . ASP A 1 92 ? 11.510 -14.098 -11.510 1.00 91.44 92 ASP A C 1
ATOM 749 O O . ASP A 1 92 ? 11.471 -14.821 -10.513 1.00 91.44 92 ASP A O 1
ATOM 753 N N . GLU A 1 93 ? 12.389 -13.096 -11.607 1.00 91.12 93 GLU A N 1
ATOM 754 C CA . GLU A 1 93 ? 13.272 -12.675 -10.511 1.00 91.12 93 GLU A CA 1
ATOM 755 C C . GLU A 1 93 ? 12.488 -12.105 -9.329 1.00 91.12 93 GLU A C 1
ATOM 757 O O . GLU A 1 93 ? 12.759 -12.476 -8.185 1.00 91.12 93 GLU A O 1
ATOM 762 N N . TYR A 1 94 ? 11.516 -11.230 -9.593 1.00 92.38 94 TYR A N 1
ATOM 763 C CA . TYR A 1 94 ? 10.632 -10.680 -8.570 1.00 92.38 94 TYR A CA 1
ATOM 764 C C . TYR A 1 94 ? 9.926 -11.803 -7.801 1.00 92.38 94 TYR A C 1
ATOM 766 O O . TYR A 1 94 ? 10.016 -11.859 -6.570 1.00 92.38 94 TYR A O 1
ATOM 774 N N . GLU A 1 95 ? 9.326 -12.755 -8.519 1.00 90.88 95 GLU A N 1
ATOM 775 C CA . GLU A 1 95 ? 8.644 -13.901 -7.918 1.00 90.88 95 GLU A CA 1
ATOM 776 C C . GLU A 1 95 ? 9.603 -14.790 -7.124 1.00 90.88 95 GLU A C 1
ATOM 778 O O . GLU A 1 95 ? 9.318 -15.158 -5.985 1.00 90.88 95 GLU A O 1
ATOM 783 N N . GLN A 1 96 ? 10.793 -15.083 -7.652 1.00 90.31 96 GLN A N 1
ATOM 784 C CA . GLN A 1 96 ? 11.804 -15.839 -6.906 1.00 90.31 96 GLN A CA 1
ATOM 785 C C . GLN A 1 96 ? 12.210 -15.131 -5.612 1.00 90.31 96 GLN A C 1
ATOM 787 O O . GLN A 1 96 ? 12.311 -15.773 -4.567 1.00 90.31 96 GLN A O 1
ATOM 792 N N . HIS A 1 97 ? 12.412 -13.814 -5.652 1.00 90.31 97 HIS A N 1
ATOM 793 C CA . HIS A 1 97 ? 12.726 -13.029 -4.462 1.00 90.31 97 HIS A CA 1
ATOM 794 C C . HIS A 1 97 ? 11.576 -13.023 -3.450 1.00 90.31 97 HIS A C 1
ATOM 796 O O . HIS A 1 97 ? 11.832 -13.108 -2.245 1.00 90.31 97 HIS A O 1
ATOM 802 N N . LYS A 1 98 ? 10.323 -12.950 -3.911 1.00 89.50 98 LYS A N 1
ATOM 803 C CA . LYS A 1 98 ? 9.127 -13.065 -3.065 1.00 89.50 98 LYS A CA 1
ATOM 804 C C . LYS A 1 98 ? 9.078 -14.432 -2.379 1.00 89.50 98 LYS A C 1
ATOM 806 O O . LYS A 1 98 ? 8.995 -14.497 -1.152 1.00 89.50 98 LYS A O 1
ATOM 811 N N . GLN A 1 99 ? 9.231 -15.513 -3.142 1.00 88.69 99 GLN A N 1
ATOM 812 C CA . GLN A 1 99 ? 9.227 -16.883 -2.621 1.00 88.69 99 GLN A CA 1
ATOM 813 C C . GLN A 1 99 ? 10.394 -17.150 -1.664 1.00 88.69 99 GLN A C 1
ATOM 815 O O . GLN A 1 99 ? 10.216 -17.803 -0.638 1.00 88.69 99 GLN A O 1
ATOM 820 N N . GLU A 1 100 ? 11.577 -16.602 -1.941 1.00 90.56 100 GLU A N 1
ATOM 821 C CA . GLU A 1 100 ? 12.734 -16.699 -1.050 1.00 90.56 100 GLU A CA 1
ATOM 822 C C . GLU A 1 100 ? 12.465 -16.013 0.294 1.00 90.56 100 GLU A C 1
ATOM 824 O O . GLU A 1 100 ? 12.721 -16.601 1.343 1.00 90.56 100 GLU A O 1
ATOM 829 N N . LYS A 1 101 ? 11.894 -14.799 0.288 1.00 88.50 101 LYS A N 1
ATOM 830 C CA . LYS A 1 101 ? 11.507 -14.094 1.522 1.00 88.50 101 LYS A CA 1
ATOM 831 C C . LYS A 1 101 ? 10.489 -14.897 2.331 1.00 88.50 101 LYS A C 1
ATOM 833 O O . LYS A 1 101 ? 10.639 -15.011 3.548 1.00 88.50 101 LYS A O 1
ATOM 838 N N . ILE A 1 102 ? 9.483 -15.469 1.665 1.00 87.94 102 ILE A N 1
ATOM 839 C CA . ILE A 1 102 ? 8.491 -16.342 2.304 1.00 87.94 102 ILE A CA 1
ATOM 840 C C . ILE A 1 102 ? 9.186 -17.559 2.918 1.00 87.94 102 ILE A C 1
ATOM 842 O O . ILE A 1 102 ? 8.960 -17.846 4.091 1.00 87.94 102 ILE A O 1
ATOM 846 N N . ARG A 1 103 ? 10.071 -18.235 2.173 1.00 89.62 103 ARG A N 1
ATOM 847 C CA . ARG A 1 103 ? 10.801 -19.413 2.659 1.00 89.62 103 ARG A CA 1
ATOM 848 C C . ARG A 1 103 ? 11.656 -19.090 3.879 1.00 89.62 103 ARG A C 1
ATOM 850 O O . ARG A 1 103 ? 11.515 -19.759 4.894 1.00 89.62 103 ARG A O 1
ATOM 857 N N . VAL A 1 104 ? 12.488 -18.048 3.811 1.00 88.81 104 VAL A N 1
ATOM 858 C CA . VAL A 1 104 ? 13.359 -17.632 4.924 1.00 88.81 104 VAL A CA 1
ATOM 859 C C . VAL A 1 104 ? 12.536 -17.329 6.176 1.00 88.81 104 VAL A C 1
ATOM 861 O O . VAL A 1 104 ? 12.877 -17.797 7.258 1.00 88.81 104 VAL A O 1
ATOM 864 N N . ARG A 1 105 ? 11.414 -16.608 6.036 1.00 88.00 105 ARG A N 1
ATOM 865 C CA . ARG A 1 105 ? 10.494 -16.339 7.152 1.00 88.00 105 ARG A CA 1
ATOM 866 C C . ARG A 1 105 ? 9.881 -17.625 7.706 1.00 88.00 105 ARG A C 1
ATOM 868 O O . ARG A 1 105 ? 9.759 -17.770 8.915 1.00 88.00 105 ARG A O 1
ATOM 875 N N . MET A 1 106 ? 9.470 -18.537 6.828 1.00 85.12 106 MET A N 1
ATOM 876 C CA . MET A 1 106 ? 8.880 -19.814 7.222 1.00 85.12 106 MET A CA 1
ATOM 877 C C . MET A 1 106 ? 9.885 -20.760 7.868 1.00 85.12 106 MET A C 1
ATOM 879 O O . MET A 1 106 ? 9.449 -21.624 8.609 1.00 85.12 106 MET A O 1
ATOM 883 N N . GLU A 1 107 ? 11.182 -20.646 7.591 1.00 90.56 107 GLU A N 1
ATOM 884 C CA . GLU A 1 107 ? 12.233 -21.490 8.172 1.00 90.56 107 GLU A CA 1
ATOM 885 C C . GLU A 1 107 ? 12.787 -20.933 9.494 1.00 90.56 107 GLU A C 1
ATOM 887 O O . GLU A 1 107 ? 13.442 -21.673 10.228 1.00 90.56 107 GLU A O 1
ATOM 892 N N . ASP A 1 108 ? 12.514 -19.665 9.822 1.00 91.81 108 ASP A N 1
ATOM 893 C CA . ASP A 1 108 ? 12.932 -19.036 11.078 1.00 91.81 108 ASP A CA 1
ATOM 894 C C . ASP A 1 108 ? 12.101 -19.569 12.267 1.00 91.81 108 ASP A C 1
ATOM 896 O O . ASP A 1 108 ? 10.906 -19.265 12.371 1.00 91.81 108 ASP A O 1
ATOM 900 N N . PRO A 1 109 ? 12.711 -20.315 13.212 1.00 91.81 109 PRO A N 1
ATOM 901 C CA . PRO A 1 109 ? 11.990 -20.895 14.344 1.00 91.81 109 PRO A CA 1
ATOM 902 C C . PRO A 1 109 ? 11.315 -19.852 15.243 1.00 91.81 109 PRO A C 1
ATOM 904 O O . PRO A 1 109 ? 10.271 -20.132 15.831 1.00 91.81 109 PRO A O 1
ATOM 907 N N . VAL A 1 110 ? 11.888 -18.647 15.357 1.00 90.88 110 VAL A N 1
ATOM 908 C CA . VAL A 1 110 ? 11.320 -17.572 16.186 1.00 90.88 110 VAL A CA 1
ATOM 909 C C . VAL A 1 110 ? 10.032 -17.051 15.554 1.00 90.88 110 VAL A C 1
ATOM 911 O O . VAL A 1 110 ? 9.032 -16.855 16.246 1.00 90.88 110 VAL A O 1
ATOM 914 N N . GLN A 1 111 ? 10.033 -16.871 14.232 1.00 88.19 111 GLN A N 1
ATOM 915 C CA . GLN A 1 111 ? 8.851 -16.433 13.490 1.00 88.19 111 GLN A CA 1
ATOM 916 C C . GLN A 1 111 ? 7.770 -17.514 13.470 1.00 88.19 111 GLN A C 1
ATOM 918 O O . GLN A 1 111 ? 6.597 -17.191 13.645 1.00 88.19 111 GLN A O 1
ATOM 923 N N . GLN A 1 112 ? 8.149 -18.788 13.325 1.00 88.75 112 GLN A N 1
ATOM 924 C CA . GLN A 1 112 ? 7.215 -19.914 13.418 1.00 88.75 112 GLN A CA 1
ATOM 925 C C . GLN A 1 112 ? 6.505 -19.940 14.773 1.00 88.75 112 GLN A C 1
ATOM 927 O O . GLN A 1 112 ? 5.276 -19.966 14.823 1.00 88.75 112 GLN A O 1
ATOM 932 N N . GLN A 1 113 ? 7.268 -19.878 15.870 1.00 91.75 113 GLN A N 1
ATOM 933 C CA . GLN A 1 113 ? 6.694 -19.883 17.211 1.00 91.75 113 GLN A CA 1
ATOM 934 C C . GLN A 1 113 ? 5.739 -18.698 17.406 1.00 91.75 113 GLN A C 1
ATOM 936 O O . GLN A 1 113 ? 4.608 -18.888 17.859 1.00 91.75 113 GLN A O 1
ATOM 941 N N . LYS A 1 114 ? 6.159 -17.489 17.011 1.00 91.50 114 LYS A N 1
ATOM 942 C CA . LYS A 1 114 ? 5.311 -16.295 17.095 1.00 91.50 114 LYS A CA 1
ATOM 943 C C . LYS A 1 114 ? 4.024 -16.464 16.278 1.00 91.50 114 LYS A C 1
ATOM 945 O O . LYS A 1 114 ? 2.937 -16.202 16.785 1.00 91.50 114 LYS A O 1
ATOM 950 N N . ALA A 1 115 ? 4.119 -16.946 15.041 1.00 90.19 115 ALA A N 1
ATOM 951 C CA . ALA A 1 115 ? 2.961 -17.168 14.178 1.00 90.19 115 ALA A CA 1
ATOM 952 C C . ALA A 1 115 ? 1.977 -18.192 14.772 1.00 90.19 115 ALA A C 1
ATOM 954 O O . ALA A 1 115 ? 0.766 -17.976 14.728 1.00 90.19 115 ALA A O 1
ATOM 955 N N . GLU A 1 116 ? 2.471 -19.277 15.374 1.00 92.12 116 GLU A N 1
ATOM 956 C CA . GLU A 1 116 ? 1.632 -20.270 16.053 1.00 92.12 116 GLU A CA 1
ATOM 957 C C . GLU A 1 116 ? 0.914 -19.701 17.284 1.00 92.12 116 GLU A C 1
ATOM 959 O O . GLU A 1 116 ? -0.254 -20.020 17.529 1.00 92.12 116 GLU A O 1
ATOM 964 N N . GLU A 1 117 ? 1.597 -18.874 18.076 1.00 94.19 117 GLU A N 1
ATOM 965 C CA . GLU A 1 117 ? 1.011 -18.200 19.239 1.00 94.19 117 GLU A CA 1
ATOM 966 C C . GLU A 1 117 ? -0.107 -17.244 18.809 1.00 94.19 117 GLU A C 1
ATOM 968 O O . GLU A 1 117 ? -1.221 -17.312 19.343 1.00 94.19 117 GLU A O 1
ATOM 973 N N . LEU A 1 118 ? 0.138 -16.432 17.777 1.00 93.44 118 LEU A N 1
ATOM 974 C CA . LEU A 1 118 ? -0.870 -15.542 17.201 1.00 93.44 118 LEU A CA 1
ATOM 975 C C . LEU A 1 118 ? -2.055 -16.306 16.638 1.00 93.44 118 LEU A C 1
ATOM 977 O O . LEU A 1 118 ? -3.203 -15.952 16.913 1.00 93.44 118 LEU A O 1
ATOM 981 N N . LEU A 1 119 ? -1.797 -17.388 15.909 1.00 94.25 119 LEU A N 1
ATOM 982 C CA . LEU A 1 119 ? -2.846 -18.238 15.369 1.00 94.25 119 LEU A CA 1
ATOM 983 C C . LEU A 1 119 ? -3.742 -18.789 16.483 1.00 94.25 119 LEU A C 1
ATOM 985 O O . LEU A 1 119 ? -4.964 -18.703 16.370 1.00 94.25 119 LEU A O 1
ATOM 989 N N . LYS A 1 120 ? -3.167 -19.288 17.586 1.00 95.00 120 LYS A N 1
ATOM 990 C CA . LYS A 1 120 ? -3.935 -19.772 18.749 1.00 95.00 120 LYS A CA 1
ATOM 991 C C . LYS A 1 120 ? -4.789 -18.664 19.366 1.00 95.00 120 LYS A C 1
ATOM 993 O O . LYS A 1 120 ? -5.969 -18.884 19.644 1.00 95.00 120 LYS A O 1
ATOM 998 N N . ILE A 1 121 ? -4.222 -17.470 19.541 1.00 94.50 121 ILE A N 1
ATOM 999 C CA . ILE A 1 121 ? -4.936 -16.295 20.057 1.00 94.50 121 ILE A CA 1
ATOM 1000 C C . ILE A 1 121 ? -6.129 -15.951 19.156 1.00 94.50 121 ILE A C 1
ATOM 1002 O O . ILE A 1 121 ? -7.253 -15.833 19.645 1.00 94.50 121 ILE A O 1
ATOM 1006 N N . ARG A 1 122 ? -5.934 -15.857 17.840 1.00 93.12 122 ARG A N 1
ATOM 1007 C CA . ARG A 1 122 ? -7.030 -15.553 16.908 1.00 93.12 122 ARG A CA 1
ATOM 1008 C C . ARG A 1 122 ? -8.068 -16.674 16.831 1.00 93.12 122 ARG A C 1
ATOM 1010 O O . ARG A 1 122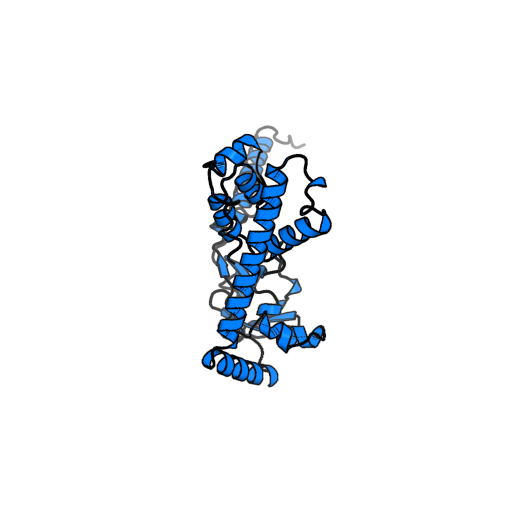 ? -9.270 -16.417 16.783 1.00 93.12 122 ARG A O 1
ATOM 1017 N N . GLN A 1 123 ? -7.642 -17.935 16.900 1.00 91.56 123 GLN A N 1
ATOM 1018 C CA . GLN A 1 123 ? -8.551 -19.085 16.939 1.00 91.56 123 GLN A CA 1
ATOM 1019 C C . GLN A 1 123 ? -9.399 -19.140 18.215 1.00 91.56 123 GLN A C 1
ATOM 1021 O O . GLN A 1 123 ? -10.531 -19.615 18.152 1.00 91.56 123 GLN A O 1
ATOM 1026 N N . SER A 1 124 ? -8.906 -18.600 19.335 1.00 94.56 124 SER A N 1
ATOM 1027 C CA . SER A 1 124 ? -9.687 -18.442 20.572 1.00 94.56 124 SER A CA 1
ATOM 1028 C C . SER A 1 124 ? -10.795 -17.381 20.488 1.00 94.56 124 SER A C 1
ATOM 1030 O O . SER A 1 124 ? -11.598 -17.265 21.411 1.00 94.56 124 SER A O 1
ATOM 1032 N N . GLY A 1 125 ? -10.862 -16.628 19.384 1.00 91.94 125 GLY A N 1
ATOM 1033 C CA . GLY A 1 125 ? -11.877 -15.603 19.145 1.00 91.94 125 GLY A CA 1
ATOM 1034 C C . GLY A 1 125 ? -11.418 -14.172 19.423 1.00 91.94 125 GLY A C 1
ATOM 1035 O O . GLY A 1 125 ? -12.235 -13.261 19.324 1.00 91.94 125 GLY A O 1
ATOM 1036 N N . LYS A 1 126 ? -10.136 -13.947 19.752 1.00 94.88 126 LYS A N 1
ATOM 1037 C CA . LYS A 1 126 ? -9.591 -12.589 19.869 1.00 94.88 126 LYS A CA 1
ATOM 1038 C C . LYS A 1 126 ? -9.467 -11.960 18.478 1.00 94.88 126 LYS A C 1
ATOM 1040 O O . LYS A 1 126 ? -8.836 -12.543 17.597 1.00 94.88 126 LYS A O 1
ATOM 1045 N N . LEU A 1 127 ? -10.060 -10.784 18.307 1.00 95.44 127 LEU A N 1
ATOM 1046 C CA . LEU A 1 127 ? -10.065 -10.036 17.051 1.00 95.44 127 LEU A CA 1
ATOM 1047 C C . LEU A 1 127 ? -8.750 -9.260 16.828 1.00 95.44 127 LEU A C 1
ATOM 1049 O O . LEU A 1 127 ? -8.021 -9.015 17.796 1.00 95.44 127 LEU A O 1
ATOM 1053 N N . PRO A 1 128 ? -8.417 -8.910 15.569 1.00 96.50 128 PRO A N 1
ATOM 1054 C CA . PRO A 1 128 ? -7.323 -7.994 15.269 1.00 96.50 128 PRO A CA 1
ATOM 1055 C C . PRO A 1 128 ? -7.541 -6.608 15.849 1.00 96.50 128 PRO A C 1
ATOM 1057 O O . PRO A 1 128 ? -8.674 -6.164 16.011 1.00 96.50 128 PRO A O 1
ATOM 1060 N N . HIS A 1 129 ? -6.425 -5.933 16.088 1.00 97.00 129 HIS A N 1
ATOM 1061 C CA . HIS A 1 129 ? -6.356 -4.525 16.442 1.00 97.00 129 HIS A CA 1
ATOM 1062 C C . HIS A 1 129 ? -5.508 -3.808 15.395 1.00 97.00 129 HIS A C 1
ATOM 1064 O O . HIS A 1 129 ? -4.588 -4.427 14.859 1.00 97.00 129 HIS A O 1
ATOM 1070 N N . ILE A 1 130 ? -5.833 -2.557 15.091 1.00 97.88 130 ILE A N 1
ATOM 1071 C CA . ILE A 1 130 ? -5.095 -1.698 14.167 1.00 97.88 130 ILE A CA 1
ATOM 1072 C C . ILE A 1 130 ? -5.046 -0.271 14.707 1.00 97.88 130 ILE A C 1
ATOM 1074 O O . ILE A 1 130 ? -6.058 0.265 15.156 1.00 97.88 130 ILE A O 1
ATOM 1078 N N . ASP A 1 131 ? -3.873 0.352 14.615 1.00 97.88 131 ASP A N 1
ATOM 1079 C CA . ASP A 1 131 ? -3.698 1.774 14.896 1.00 97.88 131 ASP A CA 1
ATOM 1080 C C . ASP A 1 131 ? -4.109 2.622 13.684 1.00 97.88 131 ASP A C 1
ATOM 1082 O O . ASP A 1 131 ? -3.530 2.510 12.599 1.00 97.88 131 ASP A O 1
ATOM 1086 N N . LEU A 1 132 ? -5.107 3.483 13.876 1.00 96.94 132 LEU A N 1
ATOM 1087 C CA . LEU A 1 132 ? -5.530 4.496 12.915 1.00 96.94 132 LEU A CA 1
ATOM 1088 C C . LEU A 1 132 ? -5.122 5.874 13.448 1.00 96.94 132 LEU A C 1
ATOM 1090 O O . LEU A 1 132 ? -5.841 6.488 14.235 1.00 96.94 132 LEU A O 1
ATOM 1094 N N . ALA A 1 133 ? -3.945 6.346 13.026 1.00 95.75 133 ALA A N 1
ATOM 1095 C CA . ALA A 1 133 ? -3.378 7.642 13.412 1.00 95.75 133 ALA A CA 1
ATOM 1096 C C . ALA A 1 133 ? -3.287 7.869 14.939 1.00 95.75 133 ALA A C 1
ATOM 1098 O O . ALA A 1 133 ? -3.546 8.972 15.423 1.00 95.75 133 ALA A O 1
ATOM 1099 N N . GLY A 1 134 ? -2.885 6.842 15.693 1.00 95.69 134 GLY A N 1
ATOM 1100 C CA . GLY A 1 134 ? -2.731 6.896 17.151 1.00 95.69 134 GLY A CA 1
ATOM 1101 C C . GLY A 1 134 ? -3.944 6.416 17.951 1.00 95.69 134 GLY A C 1
ATOM 1102 O O . GLY A 1 134 ? -3.882 6.403 19.184 1.00 95.69 134 GLY A O 1
ATOM 1103 N N . THR A 1 135 ? -5.033 6.029 17.282 1.00 96.12 135 THR A N 1
ATOM 1104 C CA . THR A 1 135 ? -6.233 5.477 17.919 1.00 96.12 135 THR A CA 1
ATOM 1105 C C . THR A 1 135 ? -6.369 3.996 17.590 1.00 96.12 135 THR A C 1
ATOM 1107 O O . THR A 1 135 ? -6.350 3.609 16.425 1.00 96.12 135 THR A O 1
ATOM 1110 N N . ASP A 1 136 ? -6.549 3.163 18.617 1.00 97.38 136 ASP A N 1
ATOM 1111 C CA . ASP A 1 136 ? -6.690 1.715 18.458 1.00 97.38 136 ASP A CA 1
ATOM 1112 C C . ASP A 1 136 ? -8.118 1.311 18.066 1.00 97.38 136 ASP A C 1
ATOM 1114 O O . ASP A 1 136 ? -9.099 1.660 18.736 1.00 97.38 136 ASP A O 1
ATOM 1118 N N . PHE A 1 137 ? -8.224 0.516 17.006 1.00 97.94 137 PHE A N 1
ATOM 1119 C CA . PHE A 1 137 ? -9.472 -0.046 16.512 1.00 97.94 137 PHE A CA 1
ATOM 1120 C C . PHE A 1 137 ? -9.421 -1.568 16.504 1.00 97.94 137 PHE A C 1
ATOM 1122 O O . PHE A 1 137 ? -8.521 -2.184 15.945 1.00 97.94 137 PHE A O 1
ATOM 1129 N N . THR A 1 138 ? -10.463 -2.192 17.040 1.00 97.50 138 THR A N 1
ATOM 1130 C CA . THR A 1 138 ? -10.729 -3.614 16.860 1.00 97.50 138 THR A CA 1
ATOM 1131 C C . THR A 1 138 ? -11.352 -3.854 15.485 1.00 97.50 138 THR A C 1
ATOM 1133 O O . THR A 1 138 ? -12.425 -3.327 15.176 1.00 97.50 138 THR A O 1
ATOM 1136 N N . VAL A 1 139 ? -10.731 -4.712 14.682 1.00 97.19 139 VAL A N 1
ATOM 1137 C CA . VAL A 1 139 ? -11.235 -5.119 13.366 1.00 97.19 139 VAL A CA 1
ATOM 1138 C C . VAL A 1 139 ? -12.225 -6.274 13.529 1.00 97.19 139 VAL A C 1
ATOM 1140 O O . VAL A 1 139 ? -11.879 -7.340 14.032 1.00 97.19 139 VAL A O 1
ATOM 1143 N N . ASP A 1 140 ? -13.469 -6.094 13.092 1.00 96.31 140 ASP A N 1
ATOM 1144 C CA . ASP A 1 140 ? -14.487 -7.149 13.050 1.00 96.31 140 ASP A CA 1
ATOM 1145 C C . ASP A 1 140 ? -14.905 -7.401 11.606 1.00 96.31 140 ASP A C 1
ATOM 1147 O O . ASP A 1 140 ? -15.889 -6.852 11.104 1.00 96.31 140 ASP A O 1
ATOM 1151 N N . TRP A 1 141 ? -14.147 -8.264 10.931 1.00 95.62 141 TRP A N 1
ATOM 1152 C CA . TRP A 1 141 ? -14.415 -8.615 9.540 1.00 95.62 141 TRP A CA 1
ATOM 1153 C C . TRP A 1 141 ? -15.792 -9.261 9.347 1.00 95.62 141 TRP A C 1
ATOM 1155 O O . TRP A 1 141 ? -16.484 -8.998 8.370 1.00 95.62 141 TRP A O 1
ATOM 1165 N N . ARG A 1 142 ? -16.254 -10.054 10.317 1.00 92.75 142 ARG A N 1
ATOM 1166 C CA . ARG A 1 142 ? -17.562 -10.717 10.235 1.00 92.75 142 ARG A CA 1
ATOM 1167 C C . ARG A 1 142 ? -18.717 -9.713 10.224 1.00 92.75 142 ARG A C 1
ATOM 1169 O O . ARG A 1 142 ? -19.741 -9.986 9.606 1.00 92.75 142 ARG A O 1
ATOM 1176 N N . LEU A 1 143 ? -18.575 -8.596 10.939 1.00 95.00 143 LEU A N 1
ATOM 1177 C CA . LEU A 1 143 ? -19.547 -7.500 10.922 1.00 95.00 143 LEU A CA 1
ATOM 1178 C C . LEU A 1 143 ? -19.238 -6.428 9.876 1.00 95.00 143 LEU A C 1
ATOM 1180 O O . LEU A 1 143 ? -20.031 -5.504 9.740 1.00 95.00 143 LEU A O 1
ATOM 1184 N N . ARG A 1 144 ? -18.115 -6.545 9.160 1.00 96.06 144 ARG A N 1
ATOM 1185 C CA . ARG A 1 144 ? -17.614 -5.531 8.227 1.00 96.06 144 ARG A CA 1
ATOM 1186 C C . ARG A 1 144 ? -17.480 -4.160 8.888 1.00 96.06 144 ARG A C 1
ATOM 1188 O O . ARG A 1 144 ? -17.832 -3.144 8.304 1.00 96.06 144 ARG A O 1
ATOM 1195 N N . GLN A 1 145 ? -16.890 -4.133 10.086 1.00 96.88 145 GLN A N 1
ATOM 1196 C CA . GLN A 1 145 ? -16.669 -2.899 10.843 1.00 96.88 145 GLN A CA 1
ATOM 1197 C C . GLN A 1 145 ? -15.284 -2.832 11.488 1.00 96.88 145 GLN A C 1
ATOM 1199 O O . GLN A 1 145 ? -14.753 -3.837 11.963 1.00 96.88 145 GLN A O 1
ATOM 1204 N N . MET A 1 146 ? -14.755 -1.617 11.607 1.00 96.81 146 MET A N 1
ATOM 1205 C CA . MET A 1 146 ? -13.716 -1.270 12.575 1.00 96.81 146 MET A CA 1
ATOM 1206 C C . MET A 1 146 ? -14.356 -0.527 13.739 1.00 96.81 146 MET A C 1
ATOM 1208 O O . MET A 1 146 ? -15.131 0.402 13.534 1.00 96.81 146 MET A O 1
ATOM 1212 N N . ARG A 1 147 ? -14.065 -0.947 14.968 1.00 97.44 147 ARG A N 1
ATOM 1213 C CA . ARG A 1 147 ? -14.663 -0.385 16.186 1.00 97.44 147 ARG A CA 1
ATOM 1214 C C . ARG A 1 147 ? -13.572 0.175 17.071 1.00 97.44 147 ARG A C 1
ATOM 1216 O O . ARG A 1 147 ? -12.635 -0.556 17.369 1.00 97.44 147 ARG A O 1
ATOM 1223 N N . GLU A 1 148 ? -13.702 1.418 17.513 1.00 97.25 148 GLU A N 1
ATOM 1224 C CA . GLU A 1 148 ? -12.744 1.996 18.457 1.00 97.25 148 GLU A CA 1
ATOM 1225 C C . GLU A 1 148 ? -12.689 1.107 19.709 1.00 97.25 148 GLU A C 1
ATOM 1227 O O . GLU A 1 148 ? -13.727 0.785 20.293 1.00 97.25 148 GLU A O 1
ATOM 1232 N N . THR A 1 149 ? -11.494 0.668 20.107 1.00 95.31 149 THR A N 1
ATOM 1233 C CA . THR A 1 149 ? -11.345 -0.344 21.166 1.00 95.31 149 THR A CA 1
ATOM 1234 C C . THR A 1 149 ? -11.884 0.152 22.509 1.00 95.31 149 THR A C 1
ATOM 1236 O O . THR A 1 149 ? -12.573 -0.586 23.214 1.00 95.31 149 THR A O 1
ATOM 1239 N N . GLU A 1 150 ? -11.634 1.421 22.837 1.00 95.44 150 GLU A N 1
ATOM 1240 C CA . GLU A 1 150 ? -12.103 2.055 24.077 1.00 95.44 150 GLU A CA 1
ATOM 1241 C C . GLU A 1 150 ? -13.582 2.479 24.006 1.00 95.44 150 GLU A C 1
ATOM 1243 O O . GLU A 1 150 ? -14.262 2.565 25.031 1.00 95.44 150 GLU A O 1
ATOM 1248 N N . GLN A 1 151 ? -14.112 2.721 22.801 1.00 94.69 151 GLN A N 1
ATOM 1249 C CA . GLN A 1 151 ? -15.488 3.180 22.578 1.00 94.69 151 GLN A CA 1
ATOM 1250 C C . GLN A 1 151 ? -16.175 2.385 21.457 1.00 94.69 151 GLN A C 1
ATOM 1252 O O . GLN A 1 151 ? -16.460 2.947 20.403 1.00 94.69 151 GLN A O 1
ATOM 1257 N N . PRO A 1 152 ? -16.541 1.103 21.661 1.00 92.06 152 PRO A N 1
ATOM 1258 C CA . PRO A 1 152 ? -16.976 0.226 20.565 1.00 92.06 152 PRO A CA 1
ATOM 1259 C C . PRO A 1 152 ? -18.248 0.651 19.816 1.00 92.06 152 PRO A C 1
ATOM 1261 O O . PRO A 1 152 ? -18.553 0.097 18.760 1.00 92.06 152 PRO A O 1
ATOM 1264 N N . TRP A 1 153 ? -19.026 1.594 20.363 1.00 91.75 153 TRP A N 1
ATOM 1265 C CA . TRP A 1 153 ? -20.159 2.205 19.658 1.00 91.75 153 TRP A CA 1
ATOM 1266 C C . TRP A 1 153 ? -19.708 3.156 18.545 1.00 91.75 153 TRP A C 1
ATOM 1268 O O . TRP A 1 153 ? -20.450 3.329 17.580 1.00 91.75 153 TRP A O 1
ATOM 1278 N N . LYS A 1 154 ? -18.508 3.740 18.645 1.00 93.94 154 LYS A N 1
ATOM 1279 C CA . LYS A 1 154 ? -17.841 4.432 17.544 1.00 93.94 154 LYS A CA 1
ATOM 1280 C C . LYS A 1 154 ? -17.252 3.384 16.614 1.00 93.94 154 LYS A C 1
ATOM 1282 O O . LYS A 1 154 ? -16.314 2.666 16.963 1.00 93.94 154 LYS A O 1
ATOM 1287 N N . ASN A 1 155 ? -17.866 3.254 15.451 1.00 95.12 155 ASN A N 1
ATOM 1288 C CA . ASN A 1 155 ? -17.486 2.263 14.467 1.00 95.12 155 ASN A CA 1
ATOM 1289 C C . ASN A 1 155 ? -17.569 2.846 13.061 1.00 95.12 155 ASN A C 1
ATOM 1291 O O . ASN A 1 155 ? -18.334 3.776 12.817 1.00 95.12 155 ASN A O 1
ATOM 1295 N N . ILE A 1 156 ? -16.763 2.283 12.173 1.00 96.12 156 ILE A N 1
ATOM 1296 C CA . ILE A 1 156 ? -16.650 2.664 10.772 1.00 96.12 156 ILE A CA 1
ATOM 1297 C C . ILE A 1 156 ? -16.903 1.403 9.950 1.00 96.12 156 ILE A C 1
ATOM 1299 O O . ILE A 1 156 ? -16.312 0.356 10.241 1.00 96.12 156 ILE A O 1
ATOM 1303 N N . SER A 1 157 ? -17.801 1.473 8.967 1.00 96.06 157 SER A N 1
ATOM 1304 C CA . SER A 1 157 ? -18.077 0.339 8.085 1.00 96.06 157 SER A CA 1
ATOM 1305 C C . SER A 1 157 ? -16.947 0.169 7.078 1.00 96.06 157 SER A C 1
ATOM 1307 O O . SER A 1 157 ? -16.435 1.156 6.555 1.00 96.06 157 SER A O 1
ATOM 1309 N N . PHE A 1 158 ? -16.598 -1.075 6.737 1.00 94.62 158 PHE A N 1
ATOM 1310 C CA . PHE A 1 158 ? -15.686 -1.315 5.614 1.00 94.62 158 PHE A CA 1
ATOM 1311 C C . PHE A 1 158 ? -16.274 -0.855 4.272 1.00 94.62 158 PHE A C 1
ATOM 1313 O O . PHE A 1 158 ? -15.528 -0.568 3.345 1.00 94.62 158 PHE A O 1
ATOM 1320 N N . GLU A 1 159 ? -17.602 -0.765 4.180 1.00 93.25 159 G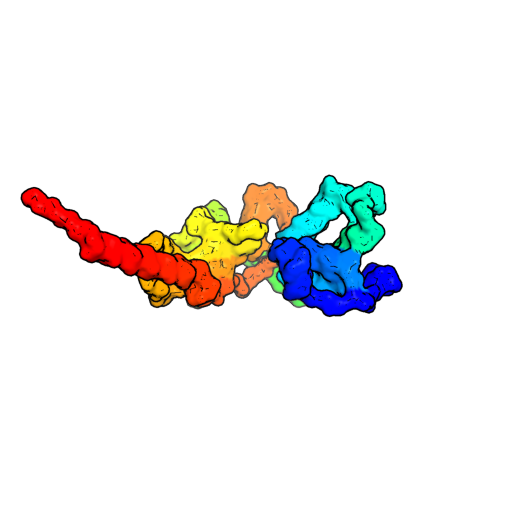LU A N 1
ATOM 1321 C CA . GLU A 1 159 ? -18.310 -0.280 2.990 1.00 93.25 159 GLU A CA 1
ATOM 1322 C C . GLU A 1 159 ? -18.170 1.235 2.781 1.00 93.25 159 GLU A C 1
ATOM 1324 O O . GLU A 1 159 ? -18.436 1.715 1.683 1.00 93.25 159 GLU A O 1
ATOM 1329 N N . ASP A 1 160 ? -17.753 1.977 3.813 1.00 93.69 160 ASP A N 1
ATOM 1330 C CA . ASP A 1 160 ? -17.574 3.430 3.740 1.00 93.69 160 ASP A CA 1
ATOM 1331 C C . ASP A 1 160 ? -16.164 3.824 3.257 1.00 93.69 160 ASP A C 1
ATOM 1333 O O . ASP A 1 160 ? -15.894 5.008 3.046 1.00 93.69 160 ASP A O 1
ATOM 1337 N N . PHE A 1 161 ? -15.252 2.857 3.101 1.00 94.19 161 PHE A N 1
ATOM 1338 C CA . PHE A 1 161 ? -13.932 3.108 2.530 1.00 94.19 161 PHE A CA 1
ATOM 1339 C C . PHE A 1 161 ? -13.959 3.044 1.011 1.00 94.19 161 PHE A C 1
ATOM 1341 O O . PHE A 1 161 ? -14.654 2.225 0.407 1.00 94.19 161 PHE A O 1
ATOM 1348 N N . GLU A 1 162 ? -13.099 3.845 0.397 1.00 93.19 162 GLU A N 1
ATOM 1349 C CA . GLU A 1 162 ? -12.727 3.636 -0.993 1.00 93.19 162 GLU A CA 1
ATOM 1350 C C . GLU A 1 162 ? -11.618 2.587 -1.041 1.00 93.19 162 GLU A C 1
ATOM 1352 O O . GLU A 1 162 ? -10.756 2.544 -0.171 1.00 93.19 162 GLU A O 1
ATOM 1357 N N . MET A 1 163 ? -11.636 1.706 -2.031 1.00 93.19 163 MET A N 1
ATOM 1358 C CA . MET A 1 163 ? -10.504 0.817 -2.279 1.00 93.19 163 MET A CA 1
ATOM 1359 C C . MET A 1 163 ? -9.556 1.520 -3.242 1.00 93.19 163 MET A C 1
ATOM 1361 O O . MET A 1 163 ? -10.016 2.176 -4.178 1.00 93.19 163 MET A O 1
ATOM 1365 N N . ASP A 1 164 ? -8.250 1.387 -3.027 1.00 90.94 164 ASP A N 1
ATOM 1366 C CA . ASP A 1 164 ? -7.287 1.834 -4.022 1.00 90.94 164 ASP A CA 1
ATOM 1367 C C . ASP A 1 164 ? -7.465 1.080 -5.352 1.00 90.94 164 ASP A C 1
ATOM 1369 O O . ASP A 1 164 ? -8.087 0.014 -5.426 1.00 90.94 164 ASP A O 1
ATOM 1373 N N . ASP A 1 165 ? -6.895 1.631 -6.425 1.00 83.88 165 ASP A N 1
ATOM 1374 C CA . ASP A 1 165 ? -7.014 1.060 -7.774 1.00 83.88 165 ASP A CA 1
ATOM 1375 C C . ASP A 1 165 ? -6.464 -0.380 -7.871 1.00 83.88 165 ASP A C 1
ATOM 1377 O O . ASP A 1 165 ? -6.759 -1.106 -8.825 1.00 83.88 165 ASP A O 1
ATOM 1381 N N . TYR A 1 166 ? -5.661 -0.799 -6.888 1.00 83.31 166 TYR A N 1
ATOM 1382 C CA . TYR A 1 166 ? -4.969 -2.083 -6.858 1.00 83.31 166 TYR A CA 1
ATOM 1383 C C . TYR A 1 166 ? -5.677 -3.153 -6.016 1.00 83.31 166 TYR A C 1
ATOM 1385 O O . TYR A 1 166 ? -5.405 -4.340 -6.216 1.00 83.31 166 TYR A O 1
ATOM 1393 N N . GLY A 1 167 ? -6.599 -2.772 -5.126 1.00 87.38 167 GLY A N 1
ATOM 1394 C CA . GLY A 1 167 ? -7.245 -3.680 -4.174 1.00 87.38 167 GLY A CA 1
ATOM 1395 C C . GLY A 1 167 ? -6.380 -4.039 -2.962 1.00 87.38 167 GLY A C 1
ATOM 1396 O O . GLY A 1 167 ? -6.656 -5.015 -2.259 1.00 87.38 167 GLY A O 1
ATOM 1397 N N . ASP A 1 168 ? -5.298 -3.300 -2.738 1.00 89.00 168 ASP A N 1
ATOM 1398 C CA . ASP A 1 168 ? -4.289 -3.595 -1.723 1.00 89.00 168 ASP A CA 1
ATOM 1399 C C . ASP A 1 168 ? -4.582 -2.920 -0.383 1.00 89.00 168 ASP A C 1
ATOM 1401 O O . ASP A 1 168 ? -4.200 -3.454 0.676 1.00 89.00 168 ASP A O 1
ATOM 1405 N N . SER A 1 169 ? -5.264 -1.776 -0.452 1.00 95.00 169 SER A N 1
ATOM 1406 C CA . SER A 1 169 ? -5.524 -0.893 0.673 1.00 95.00 169 SER A CA 1
ATOM 1407 C C . SER A 1 169 ? -6.881 -0.194 0.549 1.00 95.00 169 SER A C 1
ATOM 1409 O O . SER A 1 169 ? -7.316 0.202 -0.531 1.00 95.00 169 SER A O 1
ATOM 1411 N N . TYR A 1 170 ? -7.522 0.013 1.692 1.00 96.75 170 TYR A N 1
ATOM 1412 C CA . TYR A 1 170 ? -8.637 0.931 1.859 1.00 96.75 170 TYR A CA 1
ATOM 1413 C C . TYR A 1 170 ? -8.104 2.353 2.080 1.00 96.75 170 TYR A C 1
ATOM 1415 O O . TYR A 1 170 ? -7.164 2.564 2.849 1.00 96.75 170 TYR A O 1
ATOM 1423 N N . LEU A 1 171 ? -8.716 3.329 1.425 1.00 95.38 171 LEU A N 1
ATOM 1424 C CA . LEU A 1 171 ? -8.397 4.745 1.477 1.00 95.38 171 LEU A CA 1
ATOM 1425 C C . LEU A 1 171 ? -9.555 5.515 2.107 1.00 95.38 171 LEU A C 1
ATOM 1427 O O . LEU A 1 171 ? -10.726 5.307 1.779 1.00 95.38 171 LEU A O 1
ATOM 1431 N N . CYS A 1 172 ? -9.226 6.446 2.996 1.00 95.75 172 CYS A N 1
ATOM 1432 C CA . CYS A 1 172 ? -10.185 7.437 3.464 1.00 95.75 172 CYS A CA 1
ATOM 1433 C C . CYS A 1 172 ? -9.523 8.704 3.984 1.00 95.75 172 CYS A C 1
ATOM 1435 O O . CYS A 1 172 ? -8.341 8.730 4.331 1.00 95.75 172 CYS A O 1
ATOM 1437 N N . PHE A 1 173 ? -10.337 9.748 4.110 1.00 96.38 173 PHE A N 1
ATOM 1438 C CA . PHE A 1 173 ? -10.021 10.878 4.965 1.00 96.38 173 PHE A CA 1
ATOM 1439 C C . PHE A 1 173 ? -10.551 10.606 6.370 1.00 96.38 173 PHE A C 1
ATOM 1441 O O . PHE A 1 173 ? -11.718 10.255 6.554 1.00 96.38 173 PHE A O 1
ATOM 1448 N N . PHE A 1 174 ? -9.697 10.790 7.364 1.00 97.12 174 PHE A N 1
ATOM 1449 C CA . PHE A 1 174 ? -9.992 10.481 8.753 1.00 97.12 174 PHE A CA 1
ATOM 1450 C C . PHE A 1 174 ? -9.754 11.700 9.629 1.00 97.12 174 PHE A C 1
ATOM 1452 O O . PHE A 1 174 ? -8.713 12.349 9.526 1.00 97.12 174 PHE A O 1
ATOM 1459 N N . ASN A 1 175 ? -10.714 11.990 10.503 1.00 96.69 175 ASN A N 1
ATOM 1460 C CA . ASN A 1 175 ? -10.585 13.033 11.505 1.00 96.69 175 ASN A CA 1
ATOM 1461 C C . ASN A 1 175 ? -9.939 12.467 12.777 1.00 96.69 175 ASN A C 1
ATOM 1463 O O . ASN A 1 175 ? -10.546 11.662 13.485 1.00 96.69 175 ASN A O 1
ATOM 1467 N N . THR A 1 176 ? -8.728 12.917 13.096 1.00 95.94 176 THR A N 1
ATOM 1468 C CA . THR A 1 176 ? -7.948 12.426 14.245 1.00 95.94 176 THR A CA 1
ATOM 1469 C C . THR A 1 176 ? -8.492 12.900 15.595 1.00 95.94 176 THR A C 1
ATOM 1471 O O . THR A 1 176 ? -8.143 12.332 16.625 1.00 95.94 176 THR A O 1
ATOM 1474 N N . GLN A 1 177 ? -9.372 13.905 15.615 1.00 94.50 177 GLN A N 1
ATOM 1475 C CA . GLN A 1 177 ? -9.999 14.442 16.823 1.00 94.50 177 GLN A CA 1
ATOM 1476 C C . GLN A 1 177 ? -11.324 13.732 17.148 1.00 94.50 177 GLN A C 1
ATOM 1478 O O . GLN A 1 177 ? -11.597 13.439 18.315 1.00 94.50 177 GLN A O 1
ATOM 1483 N N . THR A 1 178 ? -12.175 13.488 16.144 1.00 94.94 178 THR A N 1
ATOM 1484 C CA . THR A 1 178 ? -13.499 12.861 16.331 1.00 94.94 178 THR A CA 1
ATOM 1485 C C . THR A 1 178 ? -13.470 11.341 16.174 1.00 94.94 178 THR A C 1
ATOM 1487 O O . THR A 1 178 ? -14.317 10.662 16.770 1.00 94.94 178 THR A O 1
ATOM 1490 N N . HIS A 1 179 ? -12.459 10.826 15.464 1.00 94.94 179 HIS A N 1
ATOM 1491 C CA . HIS A 1 179 ? -12.290 9.434 15.040 1.00 94.94 179 HIS A CA 1
ATOM 1492 C C . HIS A 1 179 ? -13.351 8.966 14.036 1.00 94.94 179 HIS A C 1
ATOM 1494 O O . HIS A 1 179 ? -13.819 7.829 14.083 1.00 94.94 179 HIS A O 1
ATOM 1500 N N . GLU A 1 180 ? -13.757 9.865 13.143 1.00 94.88 180 GLU A N 1
ATOM 1501 C CA . GLU A 1 180 ? -14.793 9.626 12.140 1.00 94.88 180 GLU A CA 1
ATOM 1502 C C . GLU A 1 180 ? -14.241 9.834 10.728 1.00 94.88 180 GLU A C 1
ATOM 1504 O O . GLU A 1 180 ? -13.231 10.516 10.522 1.00 94.88 180 GLU A O 1
ATOM 1509 N N . LEU A 1 181 ? -14.930 9.254 9.744 1.00 95.69 181 L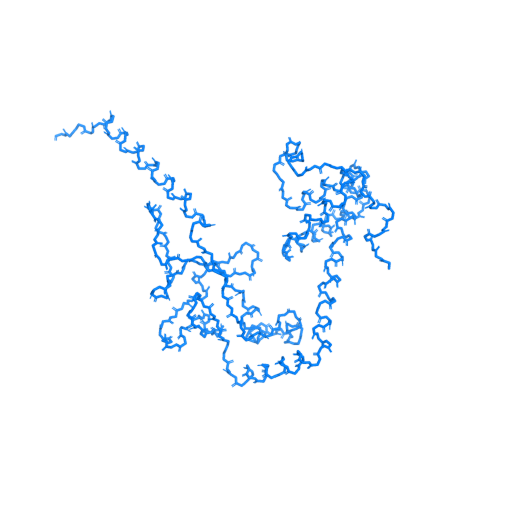EU A N 1
ATOM 1510 C CA . LEU A 1 181 ? -14.644 9.520 8.342 1.00 95.69 181 LEU A CA 1
ATOM 1511 C C . LEU A 1 181 ? -15.022 10.954 7.987 1.00 95.69 181 LEU A C 1
ATOM 1513 O O . LEU A 1 181 ? -16.089 11.451 8.351 1.00 95.69 181 LEU A O 1
ATOM 1517 N N . TYR A 1 182 ? -14.144 11.602 7.237 1.00 94.81 182 TYR A N 1
ATOM 1518 C CA . TYR A 1 182 ? -14.378 12.923 6.692 1.00 94.81 182 TYR A CA 1
ATOM 1519 C C . TYR A 1 182 ? -14.731 12.810 5.210 1.00 94.81 182 TYR A C 1
ATOM 1521 O O . TYR A 1 182 ? -13.996 12.221 4.426 1.00 94.81 182 TYR A O 1
ATOM 1529 N N . MET A 1 183 ? -15.855 13.399 4.811 1.00 92.94 183 MET A N 1
ATOM 1530 C CA . MET A 1 183 ? -16.207 13.541 3.400 1.00 92.94 183 MET A CA 1
ATOM 1531 C C . MET A 1 183 ? -15.963 14.997 2.993 1.00 92.94 183 MET A C 1
ATOM 1533 O O . MET A 1 183 ? -16.715 15.872 3.437 1.00 92.94 183 MET A O 1
ATOM 1537 N N . PRO A 1 184 ? -14.913 15.288 2.204 1.00 90.75 184 PRO A N 1
ATOM 1538 C CA . PRO A 1 184 ? -14.637 16.645 1.756 1.00 90.75 184 PRO A CA 1
ATOM 1539 C C . PRO A 1 184 ? -15.798 17.150 0.885 1.00 90.75 184 PRO A C 1
ATOM 1541 O O . PRO A 1 184 ? -16.188 16.465 -0.062 1.00 90.75 184 PRO A O 1
ATOM 1544 N N . PRO A 1 185 ? -16.370 18.330 1.178 1.00 92.56 185 PRO A N 1
ATOM 1545 C CA . PRO A 1 185 ? -17.414 18.905 0.342 1.00 92.56 185 PRO A CA 1
ATOM 1546 C C . PRO A 1 185 ? -16.844 19.359 -1.010 1.00 92.56 185 PRO A C 1
ATOM 1548 O O . PRO A 1 185 ? -15.684 19.762 -1.107 1.00 92.56 185 PRO A O 1
ATOM 1551 N N . GLU A 1 186 ? -17.669 19.340 -2.060 1.00 90.19 186 GLU A N 1
ATOM 1552 C CA . GLU A 1 186 ? -17.242 19.742 -3.411 1.00 90.19 186 GLU A CA 1
ATOM 1553 C C . GLU A 1 186 ? -16.767 21.199 -3.479 1.00 90.19 186 GLU A C 1
ATOM 1555 O O . GLU A 1 186 ? -15.905 21.521 -4.290 1.00 90.19 186 GLU A O 1
ATOM 1560 N N . ASP A 1 187 ? -17.295 22.074 -2.620 1.00 91.00 187 ASP A N 1
ATOM 1561 C CA . ASP A 1 187 ? -16.972 23.499 -2.539 1.00 91.00 187 ASP A CA 1
ATOM 1562 C C . ASP A 1 187 ? -15.910 23.823 -1.475 1.00 91.00 187 ASP A C 1
ATOM 1564 O O . ASP A 1 187 ? -15.798 24.972 -1.043 1.00 91.00 187 ASP A O 1
ATOM 1568 N N . LEU A 1 188 ? -15.110 22.833 -1.056 1.00 92.69 188 LEU A N 1
ATOM 1569 C CA . LEU A 1 188 ? -14.029 23.026 -0.091 1.00 92.69 188 LEU A CA 1
ATOM 1570 C C . LEU A 1 188 ? -13.063 24.133 -0.552 1.00 92.69 188 LEU A C 1
ATOM 1572 O O . LEU A 1 188 ? -12.560 24.112 -1.678 1.00 92.69 188 LEU A O 1
ATOM 1576 N N . MET A 1 189 ? -12.802 25.100 0.334 1.00 91.38 189 MET A N 1
ATOM 1577 C CA . MET A 1 189 ? -11.989 26.296 0.048 1.00 91.38 189 MET A CA 1
ATOM 1578 C C . MET A 1 189 ? -10.660 26.336 0.809 1.00 91.38 189 MET A C 1
ATOM 1580 O O . MET A 1 189 ? -9.794 27.142 0.478 1.00 91.38 189 MET A O 1
ATOM 1584 N N . GLU A 1 190 ? -10.503 25.509 1.838 1.00 93.25 190 GLU A N 1
ATOM 1585 C CA . GLU A 1 190 ? -9.297 25.413 2.658 1.00 93.25 190 GLU A CA 1
ATOM 1586 C C . GLU A 1 190 ? -9.131 23.981 3.163 1.00 93.25 190 GLU A C 1
ATOM 1588 O O . GLU A 1 190 ? -10.107 23.235 3.252 1.00 93.25 190 GLU A O 1
ATOM 1593 N N . LEU A 1 191 ? -7.893 23.577 3.455 1.00 92.38 191 LEU A N 1
ATOM 1594 C CA . LEU A 1 191 ? -7.649 22.252 4.015 1.00 92.38 191 LEU A CA 1
ATOM 1595 C C . LEU A 1 191 ? -8.121 22.241 5.472 1.00 92.38 191 LEU A C 1
ATOM 1597 O O . LEU A 1 191 ? -7.657 23.080 6.247 1.00 92.38 191 LEU A O 1
ATOM 1601 N N . PRO A 1 192 ? -9.012 21.315 5.856 1.00 93.56 192 PRO A N 1
ATOM 1602 C CA . PRO A 1 192 ? -9.433 21.199 7.240 1.00 93.56 192 PRO A CA 1
ATOM 1603 C C . PRO A 1 192 ? -8.254 20.773 8.121 1.00 93.56 192 PRO A C 1
ATOM 1605 O O . PRO A 1 192 ? -7.421 19.950 7.733 1.00 93.56 192 PRO A O 1
ATOM 1608 N N . GLU A 1 193 ? -8.210 21.338 9.322 1.00 90.44 193 GLU A N 1
ATOM 1609 C CA . GLU A 1 193 ? -7.307 20.896 10.381 1.00 90.44 193 GLU A CA 1
ATOM 1610 C C . GLU A 1 193 ? -7.756 19.514 10.901 1.00 90.44 193 GLU A C 1
ATOM 1612 O O . GLU A 1 193 ? -8.909 19.117 10.728 1.00 90.44 193 GLU A O 1
ATOM 1617 N N . ASP A 1 194 ? -6.835 18.754 11.498 1.00 94.44 194 ASP A N 1
ATOM 1618 C CA . ASP A 1 194 ? -7.086 17.430 12.101 1.00 94.44 194 ASP A CA 1
ATOM 1619 C C . ASP A 1 194 ? -7.571 16.319 11.152 1.00 94.44 194 ASP A C 1
ATOM 1621 O O . ASP A 1 194 ? -7.949 15.235 11.600 1.00 94.44 194 ASP A O 1
ATOM 1625 N N . ILE A 1 195 ? -7.531 16.543 9.837 1.00 96.50 195 ILE A N 1
ATOM 1626 C CA . ILE A 1 195 ? -7.823 15.511 8.841 1.00 96.50 195 ILE A CA 1
ATOM 1627 C C . ILE A 1 195 ? -6.524 14.961 8.250 1.00 96.50 195 ILE A C 1
ATOM 1629 O O . ILE A 1 195 ? -5.605 15.706 7.900 1.00 96.50 195 ILE A O 1
ATOM 1633 N N . VAL A 1 196 ? -6.468 13.641 8.097 1.00 96.62 196 VAL A N 1
ATOM 1634 C CA . VAL A 1 196 ? -5.379 12.919 7.426 1.00 96.62 196 VAL A CA 1
ATOM 1635 C C . VAL A 1 196 ? -5.938 11.952 6.393 1.00 96.62 196 VAL A C 1
ATOM 1637 O O . VAL A 1 196 ? -7.094 11.543 6.484 1.00 96.62 196 VAL A O 1
ATOM 1640 N N . VAL A 1 197 ? -5.116 11.569 5.417 1.00 96.88 197 VAL A N 1
ATOM 1641 C CA . VAL A 1 197 ? -5.414 10.424 4.553 1.00 96.88 197 VAL A CA 1
ATOM 1642 C C . VAL A 1 197 ? -4.878 9.173 5.232 1.00 96.88 197 VAL A C 1
ATOM 1644 O O . VAL A 1 197 ? -3.702 9.131 5.606 1.00 96.88 197 VAL A O 1
ATOM 1647 N N . LEU A 1 198 ? -5.734 8.168 5.390 1.00 97.19 198 LEU A N 1
ATOM 1648 C CA . LEU A 1 198 ? -5.333 6.843 5.839 1.00 97.19 198 LEU A CA 1
ATOM 1649 C C . LEU A 1 198 ? -5.298 5.886 4.658 1.00 97.19 198 LEU A C 1
ATOM 1651 O O . LEU A 1 198 ? -6.237 5.824 3.870 1.00 97.19 198 LEU A O 1
ATOM 1655 N N . GLU A 1 199 ? -4.221 5.115 4.594 1.00 96.81 199 GLU A N 1
ATOM 1656 C CA . GLU A 1 199 ? -4.100 3.926 3.763 1.00 96.81 199 GLU A CA 1
ATOM 1657 C C . GLU A 1 199 ? -4.063 2.714 4.703 1.00 96.81 199 GLU A C 1
ATOM 1659 O O . GLU A 1 199 ? -3.093 2.484 5.435 1.00 96.81 199 GLU A O 1
ATOM 1664 N N . ILE A 1 200 ? -5.178 1.991 4.745 1.00 97.31 200 ILE A N 1
ATOM 1665 C CA . ILE A 1 200 ? -5.441 0.878 5.655 1.00 97.31 200 ILE A CA 1
ATOM 1666 C C . ILE A 1 200 ? -5.258 -0.425 4.868 1.00 97.31 200 ILE A C 1
ATOM 1668 O O . ILE A 1 200 ? -5.851 -0.555 3.802 1.00 97.31 200 ILE A O 1
ATOM 1672 N N . PRO A 1 201 ? -4.492 -1.413 5.361 1.00 96.06 201 PRO A N 1
ATOM 1673 C CA . PRO A 1 201 ? -4.333 -2.686 4.660 1.00 96.06 201 PRO A CA 1
ATOM 1674 C C . PRO A 1 201 ? -5.677 -3.361 4.349 1.00 96.06 201 PRO A C 1
ATOM 1676 O O . PRO A 1 201 ? -6.616 -3.257 5.137 1.00 96.06 201 PRO A O 1
ATOM 1679 N N . ASN A 1 202 ? -5.763 -4.094 3.238 1.00 95.19 202 ASN A N 1
ATOM 1680 C CA . ASN A 1 202 ? -6.962 -4.866 2.913 1.00 95.19 202 ASN A CA 1
ATOM 1681 C C . ASN A 1 202 ? -7.247 -6.014 3.907 1.00 95.19 202 ASN A C 1
ATOM 1683 O O . ASN A 1 202 ? -6.450 -6.357 4.786 1.00 95.19 202 ASN A O 1
ATOM 1687 N N . GLU A 1 203 ? -8.396 -6.663 3.748 1.00 94.81 203 GLU A N 1
ATOM 1688 C CA . GLU A 1 203 ? -8.899 -7.690 4.660 1.00 94.81 203 GLU A CA 1
ATOM 1689 C C . GLU A 1 203 ? -7.983 -8.901 4.823 1.00 94.81 203 GLU A C 1
ATOM 1691 O O . GLU A 1 203 ? -7.940 -9.495 5.902 1.00 94.81 203 GLU A O 1
ATOM 1696 N N . LEU A 1 204 ? -7.225 -9.247 3.778 1.00 94.75 204 LEU A N 1
ATOM 1697 C CA . LEU A 1 204 ? -6.293 -10.372 3.797 1.00 94.75 204 LEU A CA 1
ATOM 1698 C C . LEU A 1 204 ? -5.148 -10.090 4.769 1.00 94.75 204 LEU A C 1
ATOM 1700 O O . LEU A 1 204 ? -4.682 -10.998 5.452 1.00 94.75 204 LEU A O 1
ATOM 1704 N N . LYS A 1 205 ? -4.726 -8.825 4.872 1.00 95.00 205 LYS A N 1
ATOM 1705 C CA . LYS A 1 205 ? -3.695 -8.367 5.809 1.00 95.00 205 LYS A CA 1
ATOM 1706 C C . LYS A 1 205 ? -4.273 -8.102 7.207 1.00 95.00 205 LYS A C 1
ATOM 1708 O O . LYS A 1 205 ? -3.586 -8.351 8.195 1.00 95.00 205 LYS A O 1
ATOM 1713 N N . LEU A 1 206 ? -5.519 -7.630 7.309 1.00 95.81 206 LEU A N 1
ATOM 1714 C CA . LEU A 1 206 ? -6.155 -7.304 8.594 1.00 95.81 206 LEU A CA 1
ATOM 1715 C C . LEU A 1 206 ? -6.624 -8.538 9.382 1.00 95.81 206 LEU A C 1
ATOM 1717 O O . LEU A 1 206 ? -6.323 -8.672 10.572 1.00 95.81 206 LEU A O 1
ATOM 1721 N N . ASP A 1 207 ? -7.381 -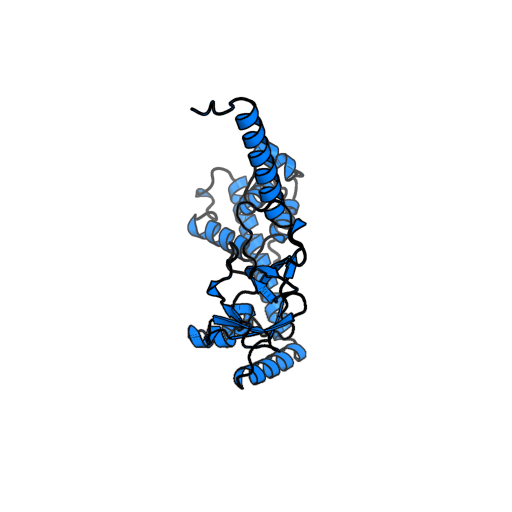9.436 8.745 1.00 95.44 207 ASP A N 1
ATOM 1722 C CA . ASP A 1 207 ? -7.918 -10.647 9.377 1.00 95.44 207 ASP A CA 1
ATOM 1723 C C . ASP A 1 207 ? -7.956 -11.841 8.403 1.00 95.44 207 ASP A C 1
ATOM 1725 O O . ASP A 1 207 ? -9.034 -12.314 8.018 1.00 95.44 207 ASP A O 1
ATOM 1729 N N . PRO A 1 208 ? -6.787 -12.405 8.041 1.00 95.12 208 PRO A N 1
ATOM 1730 C CA . PRO A 1 208 ? -6.721 -13.535 7.113 1.00 95.12 208 PRO A CA 1
ATOM 1731 C C . PRO A 1 208 ? -7.523 -14.747 7.608 1.00 95.12 208 PRO A C 1
ATOM 1733 O O . PRO A 1 208 ? -8.042 -15.529 6.816 1.00 95.12 208 PRO A O 1
ATOM 1736 N N . ILE A 1 209 ? -7.681 -14.919 8.925 1.00 94.88 209 ILE A N 1
ATOM 1737 C CA . ILE A 1 209 ? -8.433 -16.048 9.481 1.00 94.88 209 ILE A CA 1
ATOM 1738 C C . ILE A 1 209 ? -9.929 -15.883 9.232 1.00 94.88 209 ILE A C 1
ATOM 1740 O O . ILE A 1 209 ? -10.587 -16.851 8.838 1.00 94.88 209 ILE A O 1
ATOM 1744 N N . ALA A 1 210 ? -10.487 -14.702 9.504 1.00 94.69 210 ALA A N 1
ATOM 1745 C CA . ALA A 1 210 ? -11.901 -14.456 9.254 1.00 94.69 210 ALA A CA 1
ATOM 1746 C C . ALA A 1 210 ? -12.218 -14.550 7.757 1.00 94.69 210 ALA A C 1
ATOM 1748 O O . ALA A 1 210 ? -13.201 -15.197 7.396 1.00 94.69 210 ALA A O 1
ATOM 1749 N N . VAL A 1 211 ? -11.340 -14.013 6.906 1.00 94.94 211 VAL A N 1
ATOM 1750 C CA . VAL A 1 211 ? -11.471 -14.090 5.447 1.00 94.94 211 VAL A CA 1
ATOM 1751 C C . VAL A 1 211 ? -11.426 -15.543 4.957 1.00 94.94 211 VAL A C 1
ATOM 1753 O O . VAL A 1 211 ? -12.327 -15.976 4.239 1.00 94.94 211 VAL A O 1
ATOM 1756 N N . ALA A 1 212 ? -10.450 -16.344 5.404 1.00 94.56 212 ALA A N 1
ATOM 1757 C CA . ALA A 1 212 ? -10.366 -17.762 5.039 1.00 94.56 212 ALA A CA 1
ATOM 1758 C C . ALA A 1 212 ? -11.621 -18.548 5.446 1.00 94.56 212 ALA A C 1
ATOM 1760 O O . ALA A 1 212 ? -12.100 -19.396 4.695 1.00 94.56 212 ALA A O 1
ATOM 1761 N N . ARG A 1 213 ? -12.182 -18.262 6.629 1.00 92.88 213 ARG A N 1
ATOM 1762 C CA . ARG A 1 213 ? -13.420 -18.901 7.106 1.00 92.88 213 ARG A CA 1
ATOM 1763 C C . ARG A 1 213 ? -14.632 -18.532 6.261 1.00 92.88 213 ARG A C 1
ATOM 1765 O O . ARG A 1 213 ? -15.481 -19.389 6.043 1.00 92.88 213 ARG A O 1
ATOM 1772 N N . GLU A 1 214 ? -14.731 -17.277 5.841 1.00 94.06 214 GLU A N 1
ATOM 1773 C CA . GLU A 1 214 ? -15.856 -16.788 5.048 1.00 94.06 214 GLU A CA 1
ATOM 1774 C C . GLU A 1 214 ? -15.852 -17.370 3.633 1.00 94.06 214 GLU A C 1
ATOM 1776 O O . GLU A 1 214 ? -16.876 -17.877 3.178 1.00 94.06 214 GLU A O 1
ATOM 1781 N N . TYR A 1 215 ? -14.696 -17.357 2.965 1.00 92.31 215 TYR A N 1
ATOM 1782 C CA . TYR A 1 215 ? -14.576 -17.833 1.584 1.00 92.31 215 TYR A CA 1
ATOM 1783 C C . TYR A 1 215 ? -14.267 -19.332 1.462 1.00 92.31 215 TYR A C 1
ATOM 1785 O O . TYR A 1 215 ? -14.281 -19.874 0.359 1.00 92.31 215 TYR A O 1
ATOM 1793 N N . GLY A 1 216 ? -14.020 -20.028 2.577 1.00 92.00 216 GLY A N 1
ATOM 1794 C CA . GLY A 1 216 ? -13.681 -21.454 2.580 1.00 92.00 216 GLY A CA 1
ATOM 1795 C C . GLY A 1 216 ? -12.291 -21.762 2.009 1.00 92.00 216 GLY A C 1
ATOM 1796 O O . GLY A 1 216 ? -12.069 -22.869 1.519 1.00 92.00 216 GLY A O 1
ATOM 1797 N N . SER A 1 217 ? -11.377 -20.791 2.051 1.00 91.38 217 SER A N 1
ATOM 1798 C CA . SER A 1 217 ? -10.008 -20.908 1.536 1.00 91.38 217 SER A CA 1
ATOM 1799 C C . SER A 1 217 ? -9.119 -21.764 2.445 1.00 91.38 217 SER A C 1
ATOM 1801 O O . SER A 1 217 ? -9.365 -21.885 3.650 1.00 91.38 217 SER A O 1
ATOM 1803 N N . ASP A 1 218 ? -8.042 -22.328 1.889 1.00 93.38 218 ASP A N 1
ATOM 1804 C CA . ASP A 1 218 ? -7.029 -23.014 2.691 1.00 93.38 218 ASP A CA 1
ATOM 1805 C C . ASP A 1 218 ? -6.296 -21.999 3.579 1.00 93.38 218 ASP A C 1
ATOM 1807 O O . ASP A 1 218 ? -5.583 -21.111 3.111 1.00 93.38 218 ASP A O 1
ATOM 1811 N N . LEU A 1 219 ? -6.485 -22.130 4.893 1.00 92.25 219 LEU A N 1
ATOM 1812 C CA . LEU A 1 219 ? -5.899 -21.209 5.861 1.00 92.25 219 LEU A CA 1
ATOM 1813 C C . LEU A 1 219 ? -4.365 -21.257 5.847 1.00 92.25 219 LEU A C 1
ATOM 1815 O O . LEU A 1 219 ? -3.724 -20.242 6.086 1.00 92.25 219 LEU A O 1
ATOM 1819 N N . SER A 1 220 ? -3.764 -22.423 5.602 1.00 90.69 220 SER A N 1
ATOM 1820 C CA . SER A 1 220 ? -2.303 -22.560 5.623 1.00 90.69 220 SER A CA 1
ATOM 1821 C C . SER A 1 220 ? -1.663 -21.906 4.403 1.00 90.69 220 SER A C 1
ATOM 1823 O O . SER A 1 220 ? -0.591 -21.315 4.521 1.00 90.69 220 SER A O 1
ATOM 1825 N N . GLU A 1 221 ? -2.314 -22.001 3.244 1.00 88.88 221 GLU A N 1
ATOM 1826 C CA . GLU A 1 221 ? -1.929 -21.277 2.033 1.00 88.88 221 GLU A CA 1
ATOM 1827 C C . GLU A 1 221 ? -2.094 -19.770 2.224 1.00 88.88 221 GLU A C 1
ATOM 1829 O O . GLU A 1 221 ? -1.139 -19.022 2.022 1.00 88.88 221 GLU A O 1
ATOM 1834 N N . LEU A 1 222 ? -3.242 -19.325 2.741 1.00 90.69 222 LEU A N 1
ATOM 1835 C CA . LEU A 1 222 ? -3.479 -17.901 2.949 1.00 90.69 222 LEU A CA 1
ATOM 1836 C C . LEU A 1 222 ? -2.497 -17.291 3.958 1.00 90.69 222 LEU A C 1
ATOM 1838 O O . LEU A 1 222 ? -1.944 -16.230 3.701 1.00 90.69 222 LEU A O 1
ATOM 1842 N N . LEU A 1 223 ? -2.208 -17.974 5.070 1.00 92.38 223 LEU A N 1
ATOM 1843 C CA . LEU A 1 223 ? -1.234 -17.503 6.066 1.00 92.38 223 LEU A CA 1
ATOM 1844 C C . LEU A 1 223 ? 0.220 -17.567 5.580 1.00 92.38 223 LEU A C 1
ATOM 1846 O O . LEU A 1 223 ? 1.091 -16.896 6.144 1.00 92.38 223 LEU A O 1
ATOM 1850 N N . ARG A 1 224 ? 0.509 -18.364 4.542 1.00 89.31 224 ARG A N 1
ATOM 1851 C CA . ARG A 1 224 ? 1.812 -18.337 3.870 1.00 89.31 224 ARG A CA 1
ATOM 1852 C C . ARG A 1 224 ? 1.999 -17.023 3.118 1.00 89.31 224 ARG A C 1
ATOM 1854 O O . ARG A 1 224 ? 3.111 -16.499 3.110 1.00 89.31 224 ARG A O 1
ATOM 1861 N N . GLU A 1 225 ? 0.950 -16.479 2.524 1.00 86.50 225 GLU A N 1
ATOM 1862 C CA . GLU A 1 225 ? 1.023 -15.218 1.783 1.00 86.50 225 GLU A CA 1
ATOM 1863 C C . GLU A 1 225 ? 0.810 -14.012 2.705 1.00 86.50 225 GLU A C 1
ATOM 1865 O O . GLU A 1 225 ? 1.645 -13.106 2.744 1.00 86.50 225 GLU A O 1
ATOM 1870 N N . TYR A 1 226 ? -0.219 -14.073 3.549 1.00 91.56 226 TYR A N 1
ATOM 1871 C CA . TYR A 1 226 ? -0.661 -13.023 4.462 1.00 91.56 226 TYR A CA 1
ATOM 1872 C C . TYR A 1 226 ? -0.528 -13.487 5.923 1.00 91.56 226 TYR A C 1
ATOM 1874 O O . TYR A 1 226 ? -1.490 -13.973 6.528 1.00 91.56 226 TYR A O 1
ATOM 1882 N N . PRO A 1 227 ? 0.678 -13.406 6.516 1.00 92.25 227 PRO A N 1
ATOM 1883 C CA . PRO A 1 227 ? 0.890 -13.821 7.898 1.00 92.25 227 PRO A CA 1
ATOM 1884 C C . PRO A 1 227 ? 0.144 -12.903 8.873 1.00 92.25 227 PRO A C 1
ATOM 1886 O O . PRO A 1 227 ? 0.008 -11.704 8.643 1.00 92.25 227 PRO A O 1
ATOM 1889 N N . ILE A 1 228 ? -0.263 -13.456 10.015 1.00 92.81 228 ILE A N 1
ATOM 1890 C CA . ILE A 1 228 ? -0.880 -12.673 11.093 1.00 92.81 228 ILE A CA 1
ATOM 1891 C C . ILE A 1 228 ? 0.171 -11.739 11.694 1.00 92.81 228 ILE A C 1
ATOM 1893 O O . ILE A 1 228 ? 1.239 -12.188 12.118 1.00 92.81 228 ILE A O 1
ATOM 1897 N N . THR A 1 229 ? -0.164 -10.461 11.794 1.00 88.19 229 THR A N 1
ATOM 1898 C CA . THR A 1 229 ? 0.650 -9.429 12.438 1.00 88.19 229 THR A CA 1
ATOM 1899 C C . THR A 1 229 ? -0.041 -8.899 13.699 1.00 88.19 229 THR A C 1
ATOM 1901 O O . THR A 1 229 ? -1.267 -8.943 13.834 1.00 88.19 229 THR A O 1
ATOM 1904 N N . GLU A 1 230 ? 0.759 -8.463 14.674 1.00 86.25 230 GLU A N 1
ATOM 1905 C CA . GLU A 1 230 ? 0.262 -7.794 15.890 1.00 86.25 230 GLU A CA 1
ATOM 1906 C C . GLU A 1 230 ? 0.207 -6.282 15.712 1.00 86.25 230 GLU A C 1
ATOM 1908 O O . GLU A 1 230 ? -0.770 -5.657 16.106 1.00 86.25 230 GLU A O 1
ATOM 1913 N N . ASP A 1 231 ? 1.240 -5.720 15.089 1.00 88.88 231 ASP A N 1
ATOM 1914 C CA . ASP A 1 231 ? 1.457 -4.280 14.986 1.00 88.88 231 ASP A CA 1
ATOM 1915 C C . ASP A 1 231 ? 0.863 -3.742 13.678 1.00 88.88 231 ASP A C 1
ATOM 1917 O O . ASP A 1 231 ? 1.574 -3.224 12.815 1.00 88.88 231 ASP A O 1
ATOM 1921 N N . LEU A 1 232 ? -0.441 -3.946 13.482 1.00 95.69 232 LEU A N 1
ATOM 1922 C CA . LEU A 1 232 ? -1.141 -3.344 12.352 1.00 95.69 232 LEU A CA 1
ATOM 1923 C C . LEU A 1 232 ? -1.264 -1.839 12.589 1.00 95.69 232 LEU A C 1
ATOM 1925 O O . LEU A 1 232 ? -1.746 -1.398 13.631 1.00 95.69 232 LEU A O 1
ATOM 1929 N N . SER A 1 233 ? -0.879 -1.055 11.592 1.00 97.12 233 SER A N 1
ATOM 1930 C CA . SER A 1 233 ? -1.103 0.384 11.568 1.00 97.12 233 SER A CA 1
ATOM 1931 C C . SER A 1 233 ? -1.463 0.836 10.162 1.00 97.12 233 SER A C 1
ATOM 1933 O O . SER A 1 233 ? -0.990 0.277 9.167 1.00 97.12 233 SER A O 1
ATOM 1935 N N . ALA A 1 234 ? -2.320 1.848 10.081 1.00 97.25 234 ALA A N 1
ATOM 1936 C CA . ALA A 1 234 ? -2.564 2.551 8.836 1.00 97.25 234 ALA A CA 1
ATOM 1937 C C . ALA A 1 234 ? -1.369 3.445 8.502 1.00 97.25 234 ALA A C 1
ATOM 1939 O O . ALA A 1 234 ? -0.763 4.073 9.377 1.00 97.25 234 ALA A O 1
ATOM 1940 N N . LYS A 1 235 ? -1.051 3.550 7.214 1.00 96.88 235 LYS A N 1
ATOM 1941 C CA . LYS A 1 235 ? -0.128 4.580 6.747 1.00 96.88 235 LYS A CA 1
ATOM 1942 C C . LYS A 1 235 ? -0.868 5.914 6.739 1.00 96.88 235 LYS A C 1
ATOM 1944 O O . LYS A 1 235 ? -1.967 6.023 6.202 1.00 96.88 235 LYS A O 1
ATOM 1949 N N . VAL A 1 236 ? -0.249 6.916 7.355 1.00 97.06 236 VAL A N 1
ATOM 1950 C CA . VAL A 1 236 ? -0.823 8.251 7.528 1.00 97.06 236 VAL A CA 1
ATOM 1951 C C . VAL A 1 236 ? -0.122 9.221 6.589 1.00 97.06 236 VAL A C 1
ATOM 1953 O O . VAL A 1 236 ? 1.095 9.397 6.674 1.00 97.06 236 VAL A O 1
ATOM 1956 N N . THR A 1 237 ? -0.895 9.875 5.730 1.00 95.69 237 THR A N 1
ATOM 1957 C CA . THR A 1 237 ? -0.403 10.894 4.801 1.00 95.69 237 THR A CA 1
ATOM 1958 C C . THR A 1 237 ? -1.076 12.239 5.099 1.00 95.69 237 THR A C 1
ATOM 1960 O O . THR A 1 237 ? -2.303 12.295 5.242 1.00 95.69 237 THR A O 1
ATOM 1963 N N . PRO A 1 238 ? -0.314 13.345 5.208 1.00 93.75 238 PRO A N 1
ATOM 1964 C CA . PRO A 1 238 ? -0.892 14.675 5.378 1.00 93.75 238 PRO A CA 1
ATOM 1965 C C . PRO A 1 238 ? -1.800 15.062 4.205 1.00 93.75 238 PRO A C 1
ATOM 1967 O O . PRO A 1 238 ? -1.489 14.779 3.049 1.00 93.75 238 PRO A O 1
ATOM 1970 N N . LEU A 1 239 ? -2.878 15.804 4.474 1.00 92.38 239 LEU A N 1
ATOM 1971 C CA . LEU A 1 239 ? -3.795 16.270 3.425 1.00 92.38 239 LEU A CA 1
ATOM 1972 C C . LEU A 1 239 ? -3.126 17.099 2.320 1.00 92.38 239 LEU A C 1
ATOM 1974 O O . LEU A 1 239 ? -3.611 17.111 1.188 1.00 92.38 239 LEU A O 1
ATOM 1978 N N . SER A 1 240 ? -2.021 17.782 2.622 1.00 90.25 240 SER A N 1
ATOM 1979 C CA . SER A 1 240 ? -1.248 18.552 1.641 1.00 90.25 240 SER A CA 1
ATOM 1980 C C . SER A 1 240 ? -0.662 17.699 0.514 1.00 90.25 240 SER A C 1
ATOM 1982 O O . SER A 1 240 ? -0.308 18.243 -0.526 1.00 90.25 240 SER A O 1
ATOM 1984 N N . GLU A 1 241 ? -0.542 16.388 0.719 1.00 89.25 241 GLU A N 1
ATOM 1985 C CA . GLU A 1 241 ? -0.052 15.426 -0.275 1.00 89.25 241 GLU A CA 1
ATOM 1986 C C . GLU A 1 241 ? -1.199 14.681 -0.985 1.00 89.25 241 GLU A C 1
ATOM 1988 O O . GLU A 1 241 ? -0.955 13.816 -1.822 1.00 89.25 241 GLU A O 1
ATOM 1993 N N . SER A 1 242 ? -2.454 15.012 -0.663 1.00 90.06 242 SER A N 1
ATOM 1994 C CA . SER A 1 242 ? -3.645 14.440 -1.302 1.00 90.06 242 SER A CA 1
ATOM 1995 C C . SER A 1 242 ? -4.043 15.194 -2.581 1.00 90.06 242 SER A C 1
ATOM 1997 O O . SER A 1 242 ? -3.396 16.160 -2.980 1.00 90.06 242 SER A O 1
ATOM 1999 N N . GLY A 1 243 ? -5.155 14.794 -3.210 1.00 85.56 243 GLY A N 1
ATOM 2000 C CA . GLY A 1 243 ? -5.769 15.539 -4.318 1.00 85.56 243 GLY A CA 1
ATOM 2001 C C . GLY A 1 243 ? -6.558 16.793 -3.900 1.00 85.56 243 GLY A C 1
ATOM 2002 O O . GLY A 1 243 ? -6.924 17.599 -4.759 1.00 85.56 243 GLY A O 1
ATOM 2003 N N . LEU A 1 244 ? -6.819 16.998 -2.600 1.00 89.25 244 LEU A N 1
ATOM 2004 C CA . LEU A 1 244 ? -7.627 18.126 -2.112 1.00 89.25 244 LEU A CA 1
ATOM 2005 C C . LEU A 1 244 ? -7.032 19.520 -2.372 1.00 89.25 244 LEU A C 1
ATOM 2007 O O . LEU A 1 244 ? -7.811 20.416 -2.699 1.00 89.25 244 LEU A O 1
ATOM 2011 N N . PRO A 1 245 ? -5.707 19.755 -2.292 1.00 92.44 245 PRO A N 1
ATOM 2012 C CA . PRO A 1 245 ? -5.125 21.049 -2.647 1.00 92.44 245 PRO A CA 1
ATOM 2013 C C . PRO A 1 245 ? -5.503 21.499 -4.064 1.00 92.44 245 PRO A C 1
ATOM 2015 O O . PRO A 1 245 ? -5.909 22.641 -4.261 1.00 92.44 245 PRO A O 1
ATOM 2018 N N . THR A 1 246 ? -5.467 20.590 -5.044 1.00 90.00 246 THR A N 1
ATOM 2019 C CA . THR A 1 246 ? -5.862 20.895 -6.427 1.00 90.00 246 THR A CA 1
ATOM 2020 C C . THR A 1 246 ? -7.358 21.201 -6.545 1.00 90.00 246 THR A C 1
ATOM 2022 O O . THR A 1 246 ? -7.747 22.100 -7.293 1.00 90.00 246 THR A O 1
ATOM 2025 N N . LEU A 1 247 ? -8.213 20.493 -5.799 1.00 90.50 247 LEU A N 1
ATOM 2026 C CA . LEU A 1 247 ? -9.650 20.786 -5.734 1.00 90.50 247 LEU A CA 1
ATOM 2027 C C . LEU A 1 247 ? -9.904 22.197 -5.184 1.00 90.50 247 LEU A C 1
ATOM 2029 O O . LEU A 1 247 ? -10.645 22.972 -5.791 1.00 90.50 247 LEU A O 1
ATOM 2033 N N . ILE A 1 248 ? -9.227 22.562 -4.094 1.00 92.06 248 ILE A N 1
ATOM 2034 C CA . ILE A 1 248 ? -9.325 23.889 -3.473 1.00 92.06 248 ILE A CA 1
ATOM 2035 C C . ILE A 1 248 ? -8.866 24.987 -4.439 1.00 92.06 248 ILE A C 1
ATOM 2037 O O . ILE A 1 248 ? -9.562 25.990 -4.610 1.00 92.06 248 ILE A O 1
ATOM 2041 N N . GLU A 1 249 ? -7.729 24.801 -5.114 1.00 91.88 249 GLU A N 1
ATOM 2042 C CA . GLU A 1 249 ? -7.230 25.750 -6.117 1.00 91.88 249 GLU A CA 1
ATOM 2043 C C . GLU A 1 249 ? -8.260 26.000 -7.231 1.00 91.88 249 GLU A C 1
ATOM 2045 O O . GLU A 1 249 ? -8.513 27.150 -7.610 1.00 91.88 249 GLU A O 1
ATOM 2050 N N . ASN A 1 250 ? -8.911 24.938 -7.715 1.00 91.50 250 ASN A N 1
ATOM 2051 C CA . ASN A 1 250 ? -9.960 25.037 -8.727 1.00 91.50 250 ASN A CA 1
ATOM 2052 C C . ASN A 1 250 ? -11.205 25.769 -8.205 1.00 91.50 250 ASN A C 1
ATOM 2054 O O . ASN A 1 250 ? -11.752 26.622 -8.907 1.00 91.50 250 ASN A O 1
ATOM 2058 N N . ASN A 1 251 ? -11.629 25.497 -6.971 1.00 92.88 251 ASN A N 1
ATOM 2059 C CA . ASN A 1 251 ? -12.777 26.162 -6.350 1.00 92.88 251 ASN A CA 1
ATOM 2060 C C . ASN A 1 251 ? -12.539 27.659 -6.144 1.00 92.88 251 ASN A C 1
ATOM 2062 O O . ASN A 1 251 ? -13.401 28.478 -6.481 1.00 92.88 251 ASN A O 1
ATOM 2066 N N . ILE A 1 252 ? -11.347 28.032 -5.669 1.00 91.62 252 ILE A N 1
ATOM 2067 C CA . ILE A 1 252 ? -10.930 29.432 -5.525 1.00 91.62 252 ILE A CA 1
ATOM 2068 C C . ILE A 1 252 ? -10.995 30.146 -6.876 1.00 91.62 252 ILE A C 1
ATOM 2070 O O . ILE A 1 252 ? -11.560 31.240 -6.970 1.00 91.62 252 ILE A O 1
ATOM 2074 N N . LYS A 1 253 ? -10.472 29.517 -7.934 1.00 91.69 253 LYS A N 1
ATOM 2075 C CA . LYS A 1 253 ? -10.494 30.074 -9.289 1.00 91.69 253 LYS A CA 1
ATOM 2076 C C . LYS A 1 253 ? -11.921 30.247 -9.818 1.00 91.69 253 LYS A C 1
ATOM 2078 O O . LYS A 1 253 ? -12.286 31.346 -10.229 1.00 91.69 253 LYS A O 1
ATOM 2083 N N . ASN A 1 254 ? -12.742 29.201 -9.739 1.00 90.25 254 ASN A N 1
ATOM 2084 C CA . ASN A 1 254 ? -14.126 29.218 -10.220 1.00 90.25 254 ASN A CA 1
ATOM 2085 C C . ASN A 1 254 ? -14.963 30.297 -9.518 1.00 90.25 254 ASN A C 1
ATOM 2087 O O . ASN A 1 254 ? -15.748 30.996 -10.159 1.00 90.25 254 ASN A O 1
ATOM 2091 N N . ARG A 1 255 ? -14.771 30.478 -8.206 1.00 88.25 255 ARG A N 1
ATOM 2092 C CA . ARG A 1 255 ? -15.468 31.509 -7.428 1.00 88.25 255 ARG A CA 1
ATOM 2093 C C . ARG A 1 255 ? -15.029 32.923 -7.815 1.00 88.25 255 ARG A C 1
ATOM 2095 O O . ARG A 1 255 ? -15.868 33.822 -7.866 1.00 88.25 255 ARG A O 1
ATOM 2102 N N . GLY A 1 256 ? -13.741 33.120 -8.106 1.00 84.38 256 GLY A N 1
ATOM 2103 C CA . GLY A 1 256 ? -13.216 34.386 -8.625 1.00 84.38 256 GLY A CA 1
ATOM 2104 C C . GLY A 1 256 ? -13.820 34.752 -9.983 1.00 84.38 256 GLY A C 1
ATOM 2105 O O . GLY A 1 256 ? -14.332 35.860 -10.149 1.00 84.38 256 GLY A O 1
ATOM 2106 N N . ASP A 1 257 ? -13.850 33.796 -10.913 1.00 85.00 257 ASP A N 1
ATOM 2107 C CA . ASP A 1 257 ? -14.412 33.983 -12.257 1.00 85.00 257 ASP A CA 1
ATOM 2108 C C . ASP A 1 257 ? -15.921 34.300 -12.210 1.00 85.00 257 ASP A C 1
ATOM 2110 O O . ASP A 1 257 ? -16.410 35.158 -12.951 1.00 85.00 257 ASP A O 1
ATOM 2114 N N . GLN A 1 258 ? -16.669 33.659 -11.301 1.00 78.12 258 GLN A N 1
ATOM 2115 C CA . GLN A 1 258 ? -18.092 33.944 -11.075 1.00 78.12 258 GLN A CA 1
ATOM 2116 C C . GLN A 1 258 ? -18.324 35.364 -10.548 1.00 78.12 258 GLN A C 1
ATOM 2118 O O . GLN A 1 258 ? -19.158 36.090 -11.091 1.00 78.12 258 GLN A O 1
ATOM 2123 N N . GLN A 1 259 ? -17.561 35.794 -9.538 1.00 80.50 259 GLN A N 1
ATOM 2124 C CA . GLN A 1 259 ? -17.663 37.154 -8.999 1.00 80.50 259 GLN A CA 1
ATOM 2125 C C . GLN A 1 259 ? -17.313 38.208 -10.057 1.00 80.50 259 GLN A C 1
ATOM 2127 O O . GLN A 1 259 ? -17.984 39.236 -10.163 1.00 80.50 259 GLN A O 1
ATOM 2132 N N . GLU A 1 260 ? -16.298 37.953 -10.886 1.00 79.75 260 GLU A N 1
ATOM 2133 C CA . GLU A 1 260 ? -15.942 38.849 -11.983 1.00 79.75 260 GLU A CA 1
ATOM 2134 C C . GLU A 1 260 ? -17.035 38.907 -13.066 1.00 79.75 260 GLU A C 1
ATOM 2136 O O . GLU A 1 260 ? -17.352 39.989 -13.574 1.00 79.75 260 GLU A O 1
ATOM 2141 N N . TYR A 1 261 ? -17.656 37.772 -13.401 1.00 79.75 261 TYR A N 1
ATOM 2142 C CA . TYR A 1 261 ? -18.780 37.723 -14.336 1.00 79.75 261 TYR A CA 1
ATOM 2143 C C . TYR A 1 261 ? -19.993 38.515 -13.827 1.00 79.75 261 TYR A C 1
ATOM 2145 O O . TYR A 1 261 ? -20.574 39.295 -14.588 1.00 79.75 261 TYR A O 1
ATOM 2153 N N . GLU A 1 262 ? -20.353 38.365 -12.551 1.00 81.81 262 GLU A N 1
ATOM 2154 C CA . GLU A 1 262 ? -21.461 39.092 -11.917 1.00 81.81 262 GLU A CA 1
ATOM 2155 C C . GLU A 1 262 ? -21.210 40.607 -11.866 1.00 81.81 262 GLU A C 1
ATOM 2157 O O . GLU A 1 262 ? -22.117 41.396 -12.144 1.00 81.81 262 GLU A O 1
ATOM 2162 N N . LEU A 1 263 ? -19.969 41.029 -11.595 1.00 76.31 263 LEU A N 1
ATOM 2163 C CA . LEU A 1 263 ? -19.565 42.439 -11.638 1.00 76.31 263 LEU A CA 1
ATOM 2164 C C . LEU A 1 263 ? -19.646 43.030 -13.055 1.00 76.31 263 LEU A C 1
ATOM 2166 O O . LEU A 1 263 ? -19.988 44.204 -13.218 1.00 76.31 263 LEU A O 1
ATOM 2170 N N . ARG A 1 264 ? -19.340 42.233 -14.088 1.00 79.75 264 ARG A N 1
ATOM 2171 C CA . ARG A 1 264 ? -19.396 42.653 -15.501 1.00 79.75 264 ARG A CA 1
ATOM 2172 C C . ARG A 1 264 ? -20.815 42.635 -16.077 1.00 79.75 264 ARG A C 1
ATOM 2174 O O . ARG A 1 264 ? -21.108 43.436 -16.963 1.00 79.75 264 ARG A O 1
ATOM 2181 N N . ASN A 1 265 ? -21.693 41.768 -15.572 1.00 77.94 265 ASN A N 1
ATOM 2182 C CA . ASN A 1 265 ? -23.075 41.604 -16.033 1.00 77.94 265 ASN A CA 1
ATOM 2183 C C . ASN 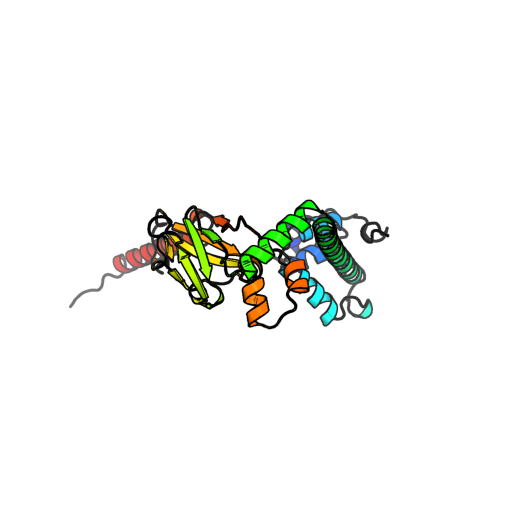A 1 265 ? -24.084 41.757 -14.880 1.00 77.94 265 ASN A C 1
ATOM 2185 O O . ASN A 1 265 ? -24.802 40.804 -14.564 1.00 77.94 265 ASN A O 1
ATOM 2189 N N . PRO A 1 266 ? -24.190 42.945 -14.256 1.00 71.94 266 PRO A N 1
ATOM 2190 C CA . PRO A 1 266 ? -25.116 43.141 -13.152 1.00 71.94 266 PRO A CA 1
ATOM 2191 C C . PRO A 1 266 ? -26.552 42.913 -13.632 1.00 71.94 266 PRO A C 1
ATOM 2193 O O . PRO A 1 266 ? -27.024 43.563 -14.573 1.00 71.94 266 PRO A O 1
ATOM 2196 N N . ILE A 1 267 ? -27.258 41.990 -12.975 1.00 69.75 267 ILE A N 1
ATOM 2197 C CA . ILE A 1 267 ? -28.672 41.724 -13.241 1.00 69.75 267 ILE A CA 1
ATOM 2198 C C . ILE A 1 267 ? -29.438 43.022 -12.961 1.00 69.75 267 ILE A C 1
ATOM 2200 O O . ILE A 1 267 ? -29.583 43.445 -11.815 1.00 69.75 267 ILE A O 1
ATOM 2204 N N . ARG A 1 268 ? -29.926 43.686 -14.016 1.00 61.06 268 ARG A N 1
ATOM 2205 C CA . ARG A 1 268 ? -30.825 44.838 -13.879 1.00 61.06 268 ARG A CA 1
ATOM 2206 C C . ARG A 1 268 ? -32.164 44.332 -13.342 1.00 61.06 268 ARG A C 1
ATOM 2208 O O . ARG A 1 268 ? -32.983 43.825 -14.105 1.00 61.06 268 ARG A O 1
ATOM 2215 N N . GLY A 1 269 ? -32.348 44.427 -12.027 1.00 59.22 269 GLY A N 1
ATOM 2216 C CA . GLY A 1 269 ? -33.612 44.116 -11.360 1.00 59.22 269 GLY A CA 1
ATOM 2217 C C . GLY A 1 269 ? -34.765 44.975 -11.891 1.00 59.22 269 GLY A C 1
ATOM 2218 O O . GLY A 1 269 ? -34.575 46.159 -12.177 1.00 59.22 269 GLY A O 1
ATOM 2219 N N . ARG A 1 270 ? -35.930 44.334 -12.057 1.00 42.97 270 ARG A N 1
ATOM 2220 C CA . ARG A 1 270 ? -37.242 44.955 -12.302 1.00 42.97 270 ARG A CA 1
ATOM 2221 C C . ARG A 1 270 ? -37.735 45.730 -11.089 1.00 42.97 270 ARG A C 1
ATOM 2223 O O . ARG A 1 270 ? -37.439 45.275 -9.964 1.00 42.97 270 ARG A O 1
#